Protein AF-A0A9P5TUV0-F1 (afdb_monomer)

Foldseek 3Di:
DDDDDDDPPPPPPPPVPPPPPPPPPDPVVVVVVVVVVVVVVVVVVVVVVVVVVVVVVVVVVVVVVVVPPDDDDDDDDDDDDDPDPQPADDADPVLVVLCVVQVHEPACSFGPDPDYVPDPPDHHDRPVPDDHQDPQADRVRHGNDDDDDDDDDDDDDDDDDDDDDDDDDFPDDDDDDDDDPDVDVDDPDPARADEVVVCVVVVFDKDFDPDWDWDFDDDPPNPDTDIDIFTIWTWDKDADPVNPDIHPIDIHTYDNPDDPPCVVPDPDPPDPPDDDD

Solvent-accessible surface area (backbone atoms only — not comparable to full-atom values): 18781 Å² total; per-residue (Å²): 132,90,82,84,88,84,81,80,75,75,76,75,77,72,72,80,65,81,69,71,79,67,79,63,90,43,71,69,61,46,55,52,50,51,52,56,51,51,54,48,51,53,50,52,51,49,51,53,52,51,52,51,53,50,52,53,54,49,53,52,57,53,50,62,67,64,68,74,80,78,86,83,85,83,80,91,69,97,67,80,86,77,85,77,78,79,65,65,66,78,80,52,72,68,45,53,52,48,29,66,73,44,50,24,18,88,55,51,73,41,38,68,39,101,47,55,74,84,49,89,84,67,63,68,63,56,45,88,76,63,71,86,77,59,98,57,41,44,68,85,69,45,73,57,76,86,72,90,73,85,88,80,89,80,83,88,82,86,81,88,78,87,89,78,92,77,85,78,86,74,83,76,75,87,80,92,76,94,74,88,85,68,88,63,99,78,67,93,71,73,78,39,68,36,47,56,64,62,38,61,74,67,68,54,70,78,40,76,48,97,64,70,45,80,44,77,46,80,54,99,71,88,78,57,80,46,78,41,78,34,50,38,30,34,78,43,65,57,63,46,95,83,63,84,45,68,51,76,77,43,70,29,36,44,32,87,81,55,80,65,80,60,73,81,70,61,75,70,82,74,73,78,77,82,83,84,127

Sequence (277 aa):
MLHSITSLRLVSQKTFAPSAFKRNTDLKDWVLAVKNVDEKLRDDHKQSHDIYLEEAAWNNKHAALASNSCNANITSKAAAAPVGVKNYHHLLDEECALLKKYNGCFKCYYYNQDHGAKDNICDFPDGHTYKMITAQQDAAGNPQGTRAVAAITTATEEADVTDDEGNFAAAVMQSAALGDGSFSESDGAHMVLIHPEVIKELCLECFALKKPKEVSVTINNGKTKKNMLLTHYVKLSVTSLDNAWMSKTVYAIIAPRLLSGYNLLHPQPVSPPPLTK

Radius of gyration: 29.95 Å; Cα contacts (8 Å, |Δi|>4): 190; chains: 1; bounding box: 67×56×101 Å

Organism: Gymnopilus junonius (NCBI:txid109634)

Nearest PDB structures (foldseek):
  8v3t-assembly1_a  TM=4.108E-01  e=1.573E+00  Clostridioides difficile

pLDDT: mean 71.09, std 21.59, range [27.0, 97.5]

Mean predicted aligned error: 20.84 Å

Secondary structure (DSSP, 8-state):
------------------------SSHHHHHHHHHHHHHHHHHHHHHHHHHHHHHHHHHHHHHHHHGGG--S----------S----PPPPPHHHHHHHHHTT--TTT--SS-S--TT-TT-PPPPTTT-----TTB-TTS-B-----------PPPP----------------------S---S-S----EEE-HHHHHHTTPPEEEEEEEEEEEEE-TTSS-EEEEEEEEEEEE--B-TTSS-BPPPEEEEE-TTS--GGGGTS----PPPP---

Structure (mmCIF, N/CA/C/O backbone):
data_AF-A0A9P5TUV0-F1
#
_entry.id   AF-A0A9P5TUV0-F1
#
loop_
_atom_site.group_PDB
_atom_site.id
_atom_site.type_symbol
_atom_site.label_atom_id
_atom_site.label_alt_id
_atom_site.label_comp_id
_atom_site.label_asym_id
_atom_site.label_entity_id
_atom_site.label_seq_id
_atom_site.pdbx_PDB_ins_code
_atom_site.Cartn_x
_atom_site.Cartn_y
_atom_site.Cartn_z
_atom_site.occupancy
_atom_site.B_iso_or_equiv
_atom_site.auth_seq_id
_atom_site.auth_comp_id
_atom_site.auth_asym_id
_atom_site.auth_atom_id
_atom_site.pdbx_PDB_model_num
ATOM 1 N N . MET A 1 1 ? -30.181 24.677 -32.089 1.00 39.22 1 MET A N 1
ATOM 2 C CA . MET A 1 1 ? -30.509 23.420 -32.789 1.00 39.22 1 MET A CA 1
ATOM 3 C C . MET A 1 1 ? -29.634 22.327 -32.198 1.00 39.22 1 MET A C 1
ATOM 5 O O . MET A 1 1 ? -28.431 22.519 -32.229 1.00 39.22 1 MET A O 1
ATOM 9 N N . LEU A 1 2 ? -30.279 21.300 -31.616 1.00 34.72 2 LEU A N 1
ATOM 10 C CA . LEU A 1 2 ? -29.902 19.869 -31.528 1.00 34.72 2 LEU A CA 1
ATOM 11 C C . LEU A 1 2 ? -28.446 19.493 -31.170 1.00 34.72 2 LEU A C 1
ATOM 13 O O . LEU A 1 2 ? -27.536 19.939 -31.843 1.00 34.72 2 LEU A O 1
ATOM 17 N N . HIS A 1 3 ? -28.099 18.539 -30.302 1.00 38.50 3 HIS A N 1
ATOM 18 C CA . HIS A 1 3 ? -28.646 17.768 -29.166 1.00 38.50 3 HIS A CA 1
ATOM 19 C C . HIS A 1 3 ? -27.540 16.712 -28.848 1.00 38.50 3 HIS A C 1
ATOM 21 O O . HIS A 1 3 ? -26.728 16.418 -29.721 1.00 38.50 3 HIS A O 1
ATOM 27 N N . SER A 1 4 ? -27.608 16.053 -27.678 1.00 30.38 4 SER A N 1
ATOM 28 C CA . SER A 1 4 ? -27.001 14.731 -27.358 1.00 30.38 4 SER A CA 1
ATOM 29 C C . SER A 1 4 ? -25.586 14.732 -26.736 1.00 30.38 4 SER A C 1
ATOM 31 O O . SER A 1 4 ? -24.602 14.983 -27.415 1.00 30.38 4 SER A O 1
ATOM 33 N N . ILE A 1 5 ? -25.436 14.655 -25.403 1.00 39.94 5 ILE A N 1
ATOM 34 C CA . ILE A 1 5 ? -25.479 13.475 -24.497 1.00 39.94 5 ILE A CA 1
ATOM 35 C C . ILE A 1 5 ? -24.289 12.519 -24.697 1.00 39.94 5 ILE A C 1
ATOM 37 O O . ILE A 1 5 ? -24.323 11.678 -25.589 1.00 39.94 5 ILE A O 1
ATOM 41 N N . THR A 1 6 ? -23.356 12.526 -23.736 1.00 32.31 6 THR A N 1
ATOM 42 C CA . THR A 1 6 ? -22.718 11.287 -23.266 1.00 32.31 6 THR A CA 1
ATOM 43 C C . THR A 1 6 ? -22.891 11.209 -21.756 1.00 32.31 6 THR A C 1
ATOM 45 O O . THR A 1 6 ? -22.314 11.964 -20.978 1.00 32.31 6 THR A O 1
ATOM 48 N N . SER A 1 7 ? -23.806 10.329 -21.373 1.00 29.30 7 SER A N 1
ATOM 49 C CA . SER A 1 7 ? -24.199 10.010 -20.013 1.00 29.30 7 SER A CA 1
ATOM 50 C C . SER A 1 7 ? -23.051 9.281 -19.309 1.00 29.30 7 SER A C 1
ATOM 52 O O . SER A 1 7 ? -22.774 8.122 -19.608 1.00 29.30 7 SER A O 1
ATOM 54 N N . LEU A 1 8 ? -22.383 9.947 -18.366 1.00 27.00 8 LEU A N 1
ATOM 55 C CA . LEU A 1 8 ? -21.566 9.270 -17.362 1.00 27.00 8 LEU A CA 1
ATOM 56 C C . LEU A 1 8 ? -22.525 8.550 -16.410 1.00 27.00 8 LEU A C 1
ATOM 58 O O . LEU A 1 8 ? -23.093 9.149 -15.495 1.00 27.00 8 LEU A O 1
ATOM 62 N N . ARG A 1 9 ? -22.740 7.253 -16.649 1.00 27.52 9 ARG A N 1
ATOM 63 C CA . ARG A 1 9 ? -23.313 6.368 -15.636 1.00 27.52 9 ARG A CA 1
ATOM 64 C C . ARG A 1 9 ? -22.322 6.315 -14.479 1.00 27.52 9 ARG A C 1
ATOM 66 O O . ARG A 1 9 ? -21.334 5.590 -14.544 1.00 27.52 9 ARG A O 1
ATOM 73 N N . LEU A 1 10 ? -22.615 7.048 -13.405 1.00 27.36 10 LEU A N 1
ATOM 74 C CA . LEU A 1 10 ? -22.178 6.633 -12.079 1.00 27.36 10 LEU A CA 1
ATOM 75 C C . LEU A 1 10 ? -22.693 5.204 -11.894 1.00 27.36 10 LEU A C 1
ATOM 77 O O . LEU A 1 10 ? -23.893 4.984 -11.708 1.00 27.36 10 LEU A O 1
ATOM 81 N N . VAL A 1 11 ? -21.793 4.228 -11.984 1.00 29.55 11 VAL A N 1
ATOM 82 C CA . VAL A 1 11 ? -22.049 2.904 -11.433 1.00 29.55 11 VAL A CA 1
ATOM 83 C C . VAL A 1 11 ? -22.244 3.148 -9.947 1.00 29.55 11 VAL A C 1
ATOM 85 O O . VAL A 1 11 ? -21.306 3.475 -9.224 1.00 29.55 11 VAL A O 1
ATOM 88 N N . SER A 1 12 ? -23.508 3.106 -9.531 1.00 29.14 12 SER A N 1
ATOM 89 C CA . SER A 1 12 ? -23.910 3.115 -8.137 1.00 29.14 12 SER A CA 1
ATOM 90 C C . SER A 1 12 ? -23.111 2.014 -7.455 1.00 29.14 12 SER A C 1
ATOM 92 O O . SER A 1 12 ? -23.395 0.828 -7.634 1.00 29.14 12 SER A O 1
ATOM 94 N N . GLN A 1 13 ? -22.066 2.406 -6.725 1.00 34.25 13 GLN A N 1
ATOM 95 C CA . GLN A 1 13 ? -21.449 1.534 -5.749 1.00 34.25 13 GLN A CA 1
ATOM 96 C C . GLN A 1 13 ? -22.551 1.266 -4.743 1.00 34.25 13 GLN A C 1
ATOM 98 O O . GLN A 1 13 ? -22.877 2.102 -3.898 1.00 34.25 13 GLN A O 1
ATOM 103 N N . LYS A 1 14 ? -23.204 0.123 -4.937 1.00 36.09 14 LYS A N 1
ATOM 104 C CA . LYS A 1 14 ? -24.129 -0.461 -3.993 1.00 36.09 14 LYS A CA 1
ATOM 105 C C . LYS A 1 14 ? -23.291 -0.645 -2.744 1.00 36.09 14 LYS A C 1
ATOM 107 O O . LYS A 1 14 ? -22.506 -1.585 -2.656 1.00 36.09 14 LYS A O 1
ATOM 112 N N . THR A 1 15 ? -23.385 0.331 -1.846 1.00 35.03 15 THR A N 1
ATOM 113 C CA . THR A 1 15 ? -22.877 0.219 -0.494 1.00 35.03 15 THR A CA 1
ATOM 114 C C . THR A 1 15 ? -23.353 -1.139 -0.030 1.00 35.03 15 THR A C 1
ATOM 116 O O . THR A 1 15 ? -24.556 -1.425 -0.030 1.00 35.03 15 THR A O 1
ATOM 119 N N . PHE A 1 16 ? -22.401 -2.028 0.238 1.00 40.12 16 PHE A N 1
ATOM 120 C CA . PHE A 1 16 ? -22.689 -3.280 0.901 1.00 40.12 16 PHE A CA 1
ATOM 121 C C . PHE A 1 16 ? -23.073 -2.861 2.317 1.00 40.12 16 PHE A C 1
ATOM 123 O O . PHE A 1 16 ? -22.266 -2.853 3.241 1.00 40.12 16 PHE A O 1
ATOM 130 N N . ALA A 1 17 ? -24.309 -2.373 2.465 1.00 35.00 17 ALA A N 1
ATOM 131 C CA . ALA A 1 17 ? -24.973 -2.374 3.739 1.00 35.00 17 ALA A CA 1
ATOM 132 C C . ALA A 1 17 ? -24.766 -3.801 4.243 1.00 35.00 17 ALA A C 1
ATOM 134 O O . ALA A 1 17 ? -25.044 -4.733 3.478 1.00 35.00 17 ALA A O 1
ATOM 135 N N . PRO A 1 18 ? -24.240 -4.006 5.457 1.00 46.09 18 PRO A N 1
ATOM 136 C CA . PRO A 1 18 ? -24.262 -5.315 6.072 1.00 46.09 18 PRO A CA 1
ATOM 137 C C . PRO A 1 18 ? -25.736 -5.615 6.353 1.00 46.09 18 PRO A C 1
ATOM 139 O O . PRO A 1 18 ? -26.229 -5.474 7.469 1.00 46.09 18 PRO A O 1
ATOM 142 N N . SER A 1 19 ? -26.488 -5.941 5.301 1.00 44.72 19 SER A N 1
ATOM 143 C CA . SER A 1 19 ? -27.796 -6.543 5.384 1.00 44.72 19 SER A CA 1
ATOM 144 C C . SER A 1 19 ? -27.526 -7.843 6.094 1.00 44.72 19 SER A C 1
ATOM 146 O O . SER A 1 19 ? -26.931 -8.734 5.492 1.00 44.72 19 SER A O 1
ATOM 148 N N . ALA A 1 20 ? -27.839 -7.833 7.392 1.00 49.75 20 ALA A N 1
ATOM 149 C CA . ALA A 1 20 ? -27.804 -8.937 8.328 1.00 49.75 20 ALA A CA 1
ATOM 150 C C . ALA A 1 20 ? -27.101 -10.149 7.726 1.00 49.75 20 ALA A C 1
ATOM 152 O O . ALA A 1 20 ? -27.750 -10.951 7.052 1.00 49.75 20 ALA A O 1
ATOM 153 N N . PHE A 1 21 ? -25.782 -10.246 7.928 1.00 52.34 21 PHE A N 1
ATOM 154 C CA . PHE A 1 21 ? -25.083 -11.510 7.752 1.00 52.34 21 PHE A CA 1
ATOM 155 C C . PHE A 1 21 ? -25.797 -12.463 8.711 1.00 52.34 21 PHE A C 1
ATOM 157 O O . PHE A 1 21 ? -25.547 -12.464 9.919 1.00 52.34 21 PHE A O 1
ATOM 164 N N . LYS A 1 22 ? -26.843 -13.139 8.213 1.00 61.69 22 LYS A N 1
ATOM 165 C CA . LYS A 1 22 ? -27.556 -14.162 8.958 1.00 61.69 22 LYS A CA 1
ATOM 166 C C . LYS A 1 22 ? -26.442 -15.104 9.345 1.00 61.69 22 LYS A C 1
ATOM 168 O O . LYS A 1 22 ? -25.710 -15.552 8.469 1.00 61.69 22 LYS A O 1
ATOM 173 N N . ARG A 1 23 ? -26.254 -15.303 10.650 1.00 59.94 23 ARG A N 1
ATOM 174 C CA . ARG A 1 23 ? -25.345 -16.325 11.157 1.00 59.94 23 ARG A CA 1
ATOM 175 C C . ARG A 1 23 ? -25.754 -17.603 10.436 1.00 59.94 23 ARG A C 1
ATOM 177 O O . ARG A 1 23 ? -26.821 -18.129 10.740 1.00 59.94 23 ARG A O 1
ATOM 184 N N . ASN A 1 24 ? -24.999 -17.988 9.406 1.00 54.69 24 ASN A N 1
ATOM 185 C CA . ASN A 1 24 ? -25.241 -19.218 8.678 1.00 54.69 24 ASN A CA 1
ATOM 186 C C . ASN A 1 24 ? -25.056 -20.294 9.732 1.00 54.69 24 ASN A C 1
ATOM 188 O O . ASN A 1 24 ? -23.970 -20.464 10.279 1.00 54.69 24 ASN A O 1
ATOM 192 N N . THR A 1 25 ? -26.165 -20.905 10.129 1.00 64.62 25 THR A N 1
ATOM 193 C CA . THR A 1 25 ? -26.174 -21.903 11.195 1.00 64.62 25 THR A CA 1
ATOM 194 C C . THR A 1 25 ? -25.536 -23.209 10.735 1.00 64.62 25 THR A C 1
ATOM 196 O O . THR A 1 25 ? -25.287 -24.072 11.567 1.00 64.62 25 THR A O 1
ATOM 199 N N . ASP A 1 26 ? -25.258 -23.339 9.434 1.00 83.75 26 ASP A N 1
ATOM 200 C CA . ASP A 1 26 ? -24.593 -24.482 8.829 1.00 83.75 26 ASP A CA 1
ATOM 201 C C . ASP A 1 26 ? -23.295 -24.051 8.122 1.00 83.75 26 ASP A C 1
ATOM 203 O O . ASP A 1 26 ? -23.265 -23.101 7.331 1.00 83.75 26 ASP A O 1
ATOM 207 N N . LEU A 1 27 ? -22.215 -24.781 8.403 1.00 81.88 27 LEU A N 1
ATOM 208 C CA . LEU A 1 27 ? -20.897 -24.617 7.788 1.00 81.88 27 LEU A CA 1
ATOM 209 C C . LEU A 1 27 ? -20.982 -24.739 6.260 1.00 81.88 27 LEU A C 1
ATOM 211 O O . LEU A 1 27 ? -20.280 -24.029 5.542 1.00 81.88 27 LEU A O 1
ATOM 215 N N . LYS A 1 28 ? -21.872 -25.601 5.751 1.00 88.19 28 LYS A N 1
ATOM 216 C CA . LYS A 1 28 ? -22.054 -25.812 4.306 1.00 88.19 28 LYS A CA 1
ATOM 217 C C . LYS A 1 28 ? -22.527 -24.553 3.584 1.00 88.19 28 LYS A C 1
ATOM 219 O O . LYS A 1 28 ? -21.999 -24.234 2.519 1.00 88.19 28 LYS A O 1
ATOM 224 N N . ASP A 1 29 ? -23.461 -23.820 4.183 1.00 84.56 29 ASP A N 1
ATOM 225 C CA . ASP A 1 29 ? -23.986 -22.576 3.616 1.00 84.56 29 ASP A CA 1
ATOM 226 C C . ASP A 1 29 ? -22.924 -21.475 3.611 1.00 84.56 29 ASP A C 1
ATOM 228 O O . ASP A 1 29 ? -22.843 -20.681 2.671 1.00 84.56 29 ASP A O 1
ATOM 232 N N . TRP A 1 30 ? -22.066 -21.440 4.635 1.00 87.06 30 TRP A N 1
ATOM 233 C CA . TRP A 1 30 ? -20.936 -20.516 4.672 1.00 87.06 30 TRP A CA 1
ATOM 234 C C . TRP A 1 30 ? -19.888 -20.843 3.603 1.00 87.06 30 TRP A C 1
ATOM 236 O O . TRP A 1 30 ? -19.514 -19.952 2.845 1.00 87.06 30 TRP A O 1
ATOM 246 N N . VAL A 1 31 ? -19.480 -22.109 3.464 1.00 88.06 31 VAL A N 1
ATOM 247 C CA . VAL A 1 31 ? -18.518 -22.526 2.426 1.00 88.06 31 VAL A CA 1
ATOM 248 C C . VAL A 1 31 ? -19.048 -22.209 1.026 1.00 88.06 31 VAL A C 1
ATOM 250 O O . VAL A 1 31 ? -18.298 -21.733 0.174 1.00 88.06 31 VAL A O 1
ATOM 253 N N . LEU A 1 32 ? -20.342 -22.429 0.774 1.00 89.25 32 LEU A N 1
ATOM 254 C CA . LEU A 1 32 ? -20.962 -22.078 -0.504 1.00 89.25 32 LEU A CA 1
ATOM 255 C C . LEU A 1 32 ? -20.975 -20.559 -0.737 1.00 89.25 32 LEU A C 1
ATOM 257 O O . LEU A 1 32 ? -20.680 -20.104 -1.841 1.00 89.25 32 LEU A O 1
ATOM 261 N N . ALA A 1 33 ? -21.265 -19.767 0.299 1.00 81.75 33 ALA A N 1
ATOM 262 C CA . ALA A 1 33 ? -21.223 -18.310 0.212 1.00 81.75 33 ALA A CA 1
ATOM 263 C C . ALA A 1 33 ? -19.807 -17.788 -0.081 1.00 81.75 33 ALA A C 1
ATOM 265 O O . ALA A 1 33 ? -19.654 -16.922 -0.940 1.00 81.75 33 ALA A O 1
ATOM 266 N N . VAL A 1 34 ? -18.779 -18.336 0.575 1.00 84.06 34 VAL A N 1
ATOM 267 C CA . VAL A 1 34 ? -17.372 -17.980 0.325 1.00 84.06 34 VAL A CA 1
ATOM 268 C C . VAL A 1 34 ? -16.969 -18.334 -1.103 1.00 84.06 34 VAL A C 1
ATOM 270 O O . VAL A 1 34 ? -16.416 -17.484 -1.796 1.00 84.06 34 VAL A O 1
ATOM 273 N N . LYS A 1 35 ? -17.319 -19.533 -1.588 1.00 91.31 35 LYS A N 1
ATOM 274 C CA . LYS A 1 35 ? -17.059 -19.932 -2.982 1.00 91.31 35 LYS A CA 1
ATOM 275 C C . LYS A 1 35 ? -17.677 -18.966 -3.991 1.00 91.31 35 LYS A C 1
ATOM 277 O O . LYS A 1 35 ? -17.002 -18.581 -4.937 1.00 91.31 35 LYS A O 1
ATOM 282 N N . ASN A 1 36 ? -18.917 -18.535 -3.764 1.00 92.44 36 ASN A N 1
ATOM 283 C CA . ASN A 1 36 ? -19.580 -17.571 -4.646 1.00 92.44 36 ASN A CA 1
ATOM 284 C C . ASN A 1 36 ? -18.906 -16.190 -4.626 1.00 92.44 36 ASN A C 1
ATOM 286 O O . ASN A 1 36 ? -18.863 -15.515 -5.653 1.00 92.44 36 ASN A O 1
ATOM 290 N N . VAL A 1 37 ? -18.405 -15.742 -3.469 1.00 85.50 37 VAL A N 1
ATOM 291 C CA . VAL A 1 37 ? -17.663 -14.473 -3.367 1.00 85.50 37 VAL A CA 1
ATOM 292 C C . VAL A 1 37 ? -16.325 -14.571 -4.095 1.00 85.50 37 VAL A C 1
ATOM 294 O O . VAL A 1 37 ? -15.980 -13.654 -4.836 1.00 85.50 37 VAL A O 1
ATOM 297 N N . ASP A 1 38 ? -15.604 -15.677 -3.923 1.00 90.38 38 ASP A N 1
ATOM 298 C CA . ASP A 1 38 ? -14.321 -15.913 -4.588 1.00 90.38 38 ASP A CA 1
ATOM 299 C C . ASP A 1 38 ? -14.474 -16.001 -6.112 1.00 90.38 38 ASP A C 1
ATOM 301 O O . ASP A 1 38 ? -13.770 -15.321 -6.854 1.00 90.38 38 ASP A O 1
ATOM 305 N N . GLU A 1 39 ? -15.458 -16.764 -6.593 1.00 92.62 39 GLU A N 1
ATOM 306 C CA . GLU A 1 39 ? -15.752 -16.870 -8.023 1.00 92.62 39 GLU A CA 1
ATOM 307 C C . GLU A 1 39 ? -16.089 -15.508 -8.630 1.00 92.62 39 GLU A C 1
ATOM 309 O O . GLU A 1 39 ? -15.523 -15.133 -9.656 1.00 92.62 39 GLU A O 1
ATOM 314 N N . LYS A 1 40 ? -16.898 -14.710 -7.928 1.00 92.00 40 LYS A N 1
ATOM 315 C CA . LYS A 1 40 ? -17.200 -13.344 -8.346 1.00 92.00 40 LYS A CA 1
ATOM 316 C C . LYS A 1 40 ? -15.960 -12.446 -8.380 1.00 92.00 40 LYS A C 1
ATOM 318 O O . LYS A 1 40 ? -15.817 -11.664 -9.312 1.00 92.00 40 LYS A O 1
ATOM 323 N N . LEU A 1 41 ? -15.064 -12.538 -7.396 1.00 85.25 41 LEU A N 1
ATOM 324 C CA . LEU A 1 41 ? -13.823 -11.755 -7.388 1.00 85.25 41 LEU A CA 1
ATOM 325 C C . LEU A 1 41 ? -12.907 -12.129 -8.558 1.00 85.25 41 LEU A C 1
ATOM 327 O O . LEU A 1 41 ? -12.300 -11.244 -9.163 1.00 85.25 41 LEU A O 1
ATOM 331 N N . ARG A 1 42 ? -12.830 -13.417 -8.910 1.00 91.06 42 ARG A N 1
ATOM 332 C CA . ARG A 1 42 ? -12.086 -13.871 -10.094 1.00 91.06 42 ARG A CA 1
ATOM 333 C C . ARG A 1 42 ? -12.699 -13.338 -11.385 1.00 91.06 42 ARG A C 1
ATOM 335 O O . ARG A 1 42 ? -11.954 -12.879 -12.250 1.00 91.06 42 ARG A O 1
ATOM 342 N N . ASP A 1 43 ? -14.025 -13.361 -11.499 1.00 92.81 43 ASP A N 1
ATOM 343 C CA . ASP A 1 43 ? -14.739 -12.819 -12.658 1.00 92.81 43 ASP A CA 1
ATOM 344 C C . ASP A 1 43 ? -14.549 -11.302 -12.782 1.00 92.81 43 ASP A C 1
ATOM 346 O O . ASP A 1 43 ? -14.221 -10.818 -13.865 1.00 92.81 43 ASP A O 1
ATOM 350 N N . ASP A 1 44 ? -14.660 -10.559 -11.678 1.00 81.25 44 ASP A N 1
ATOM 351 C CA . ASP A 1 44 ? -14.431 -9.110 -11.640 1.00 81.25 44 ASP A CA 1
ATOM 352 C C . ASP A 1 44 ? -12.973 -8.772 -12.023 1.00 81.25 44 ASP A C 1
ATOM 354 O O . ASP A 1 44 ? -12.720 -7.844 -12.798 1.00 81.25 44 ASP A O 1
ATOM 358 N N . HIS A 1 45 ? -11.996 -9.548 -11.537 1.00 89.31 45 HIS A N 1
ATOM 359 C CA . HIS A 1 45 ? -10.585 -9.382 -11.902 1.00 89.31 45 HIS A CA 1
ATOM 360 C C . HIS A 1 45 ? -10.344 -9.653 -13.392 1.00 89.31 45 HIS A C 1
ATOM 362 O O . HIS A 1 45 ? -9.674 -8.868 -14.067 1.00 89.31 45 HIS A O 1
ATOM 368 N N . LYS A 1 46 ? -10.924 -10.734 -13.925 1.00 94.25 46 LYS A N 1
ATOM 369 C CA . LYS A 1 46 ? -10.854 -11.064 -15.352 1.00 94.25 46 LYS A CA 1
ATOM 370 C C . LYS A 1 46 ? -11.489 -9.967 -16.206 1.00 94.25 46 LYS A C 1
ATOM 372 O O . LYS A 1 46 ? -10.871 -9.518 -17.163 1.00 94.25 46 LYS A O 1
ATOM 377 N N . GLN A 1 47 ? -12.673 -9.487 -15.830 1.00 95.06 47 GLN A N 1
ATOM 378 C CA . GLN A 1 47 ? -13.357 -8.409 -16.540 1.00 95.06 47 GLN A CA 1
ATOM 379 C C . GLN A 1 47 ? -12.523 -7.123 -16.553 1.00 95.06 47 GLN A C 1
ATOM 381 O O . GLN A 1 47 ? -12.407 -6.479 -17.591 1.00 95.06 47 GLN A O 1
ATOM 386 N N . SER A 1 48 ? -11.922 -6.757 -15.419 1.00 86.75 48 SER A N 1
ATOM 387 C CA . SER A 1 48 ? -11.031 -5.595 -15.327 1.00 86.75 48 SER A CA 1
ATOM 388 C C . SER A 1 48 ? -9.831 -5.722 -16.273 1.00 86.75 48 SER A C 1
ATOM 390 O O . SER A 1 48 ? -9.498 -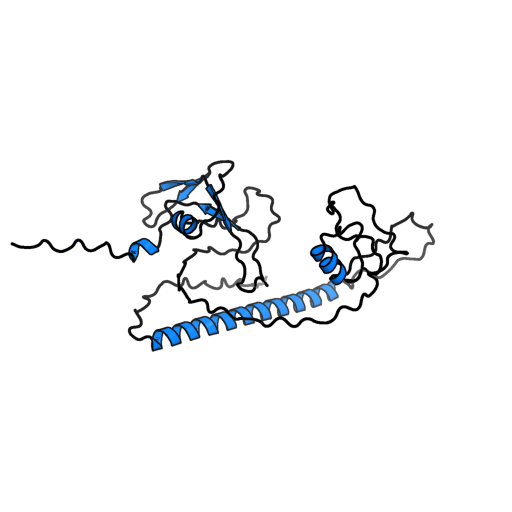4.784 -16.998 1.00 86.75 48 SER A O 1
ATOM 392 N N . HIS A 1 49 ? -9.215 -6.905 -16.317 1.00 90.94 49 HIS A N 1
ATOM 393 C CA . HIS A 1 49 ? -8.109 -7.194 -17.224 1.00 90.94 49 HIS A CA 1
ATOM 394 C C . HIS A 1 49 ? -8.528 -7.118 -18.703 1.00 90.94 49 HIS A C 1
ATOM 396 O O . HIS A 1 49 ? -7.818 -6.519 -19.510 1.00 90.94 49 HIS A O 1
ATOM 402 N N . ASP A 1 50 ? -9.696 -7.659 -19.055 1.00 90.94 50 ASP A N 1
ATOM 403 C CA . ASP A 1 50 ? -10.225 -7.608 -20.422 1.00 90.94 50 ASP A CA 1
ATOM 404 C C . ASP A 1 50 ? -10.518 -6.161 -20.862 1.00 90.94 50 ASP A C 1
ATOM 406 O O . ASP A 1 50 ? -10.136 -5.773 -21.967 1.00 90.94 50 ASP A O 1
ATOM 410 N N . ILE A 1 51 ? -11.098 -5.332 -19.981 1.00 90.81 51 ILE A N 1
ATOM 411 C CA . ILE A 1 51 ? -11.312 -3.892 -20.227 1.00 90.81 51 ILE A CA 1
ATOM 412 C C . ILE A 1 51 ? -9.978 -3.183 -20.482 1.00 90.81 51 ILE A C 1
ATOM 414 O O . ILE A 1 51 ? -9.863 -2.405 -21.428 1.00 90.81 51 ILE A O 1
ATOM 418 N N . TYR A 1 52 ? -8.959 -3.464 -19.668 1.00 89.31 52 TYR A N 1
ATOM 419 C CA . TYR A 1 52 ? -7.636 -2.862 -19.831 1.00 89.31 52 TYR A CA 1
ATOM 420 C C . TYR A 1 52 ? -7.000 -3.221 -21.181 1.00 89.31 52 TYR A C 1
ATOM 422 O O . TYR A 1 52 ? -6.464 -2.351 -21.872 1.00 89.31 52 TYR A O 1
ATOM 430 N N . LEU A 1 53 ? -7.076 -4.491 -21.587 1.00 88.44 53 LEU A N 1
ATOM 431 C CA . LEU A 1 53 ? -6.569 -4.929 -22.888 1.00 88.44 53 LEU A CA 1
ATOM 432 C C . LEU A 1 53 ? -7.335 -4.287 -24.051 1.00 88.44 53 LEU A C 1
ATOM 434 O O . LEU A 1 53 ? -6.720 -3.888 -25.044 1.00 88.44 53 LEU A O 1
ATOM 438 N N . GLU A 1 54 ? -8.656 -4.159 -23.934 1.00 90.25 54 GLU A N 1
ATOM 439 C CA . GLU A 1 54 ? -9.487 -3.489 -24.935 1.00 90.25 54 GLU A CA 1
ATOM 440 C C . GLU A 1 54 ? -9.125 -2.000 -25.062 1.00 90.25 54 GLU A C 1
ATOM 442 O O . GLU A 1 54 ? -8.945 -1.501 -26.177 1.00 90.25 54 GLU A O 1
ATOM 447 N N . GLU A 1 55 ? -8.924 -1.304 -23.942 1.00 89.00 55 GLU A N 1
ATOM 448 C CA . GLU A 1 55 ? -8.519 0.105 -23.914 1.00 89.00 55 GLU A CA 1
ATOM 449 C C . GLU A 1 55 ? -7.114 0.310 -24.504 1.00 89.00 55 GLU A C 1
ATOM 451 O O . GLU A 1 55 ? -6.894 1.230 -25.297 1.00 89.00 55 GLU A O 1
ATOM 456 N N . ALA A 1 56 ? -6.169 -0.588 -24.212 1.00 85.19 56 ALA A N 1
ATOM 457 C CA . ALA A 1 56 ? -4.838 -0.572 -24.819 1.00 85.19 56 ALA A CA 1
ATOM 458 C C . ALA A 1 56 ? -4.897 -0.786 -26.344 1.00 85.19 56 ALA A C 1
ATOM 460 O O . ALA A 1 56 ? -4.217 -0.092 -27.108 1.00 85.19 56 ALA A O 1
ATOM 461 N N . ALA A 1 57 ? -5.742 -1.710 -26.810 1.00 89.44 57 ALA A N 1
ATOM 462 C CA . ALA A 1 57 ? -5.952 -1.947 -28.236 1.00 89.44 57 ALA A CA 1
ATOM 463 C C . ALA A 1 57 ? -6.618 -0.747 -28.928 1.00 89.44 57 ALA A C 1
ATOM 465 O O . ALA A 1 57 ? -6.262 -0.410 -30.061 1.00 89.44 57 ALA A O 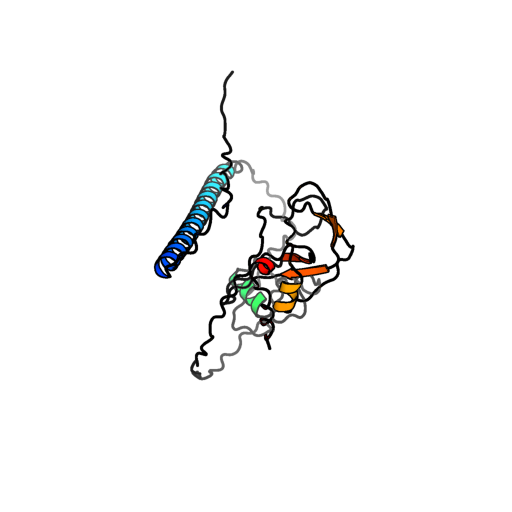1
ATOM 466 N N . TRP A 1 58 ? -7.561 -0.083 -28.258 1.00 78.50 58 TRP A N 1
ATOM 467 C CA . TRP A 1 58 ? -8.206 1.130 -28.756 1.00 78.50 58 TRP A CA 1
ATOM 468 C C . TRP A 1 58 ? -7.216 2.295 -28.865 1.00 78.50 58 TRP A C 1
ATOM 470 O O . TRP A 1 58 ? -7.098 2.910 -29.927 1.00 78.50 58 TRP A O 1
ATOM 480 N N . ASN A 1 59 ? -6.426 2.544 -27.819 1.00 74.94 59 ASN A N 1
ATOM 481 C CA 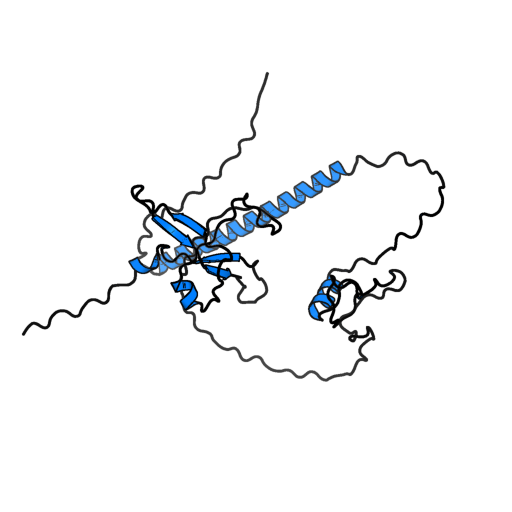. ASN A 1 59 ? -5.425 3.611 -27.809 1.00 74.94 59 ASN A CA 1
ATOM 482 C C . ASN A 1 59 ? -4.360 3.422 -28.900 1.00 74.94 59 ASN A C 1
ATOM 484 O O . ASN A 1 59 ? -4.012 4.384 -29.586 1.00 74.94 59 ASN A O 1
ATOM 488 N N . ASN A 1 60 ? -3.913 2.188 -29.152 1.00 73.75 60 ASN A N 1
ATOM 489 C CA . ASN A 1 60 ? -2.977 1.898 -30.244 1.00 73.75 60 ASN A CA 1
ATOM 490 C C . ASN A 1 60 ? -3.578 2.143 -31.640 1.00 73.75 60 ASN A C 1
ATOM 492 O O . ASN A 1 60 ? -2.895 2.663 -32.524 1.00 73.75 60 ASN A O 1
ATOM 496 N N . LYS A 1 61 ? -4.866 1.833 -31.850 1.00 74.19 61 LYS A N 1
ATOM 497 C CA . LYS A 1 61 ? -5.560 2.133 -33.118 1.00 74.19 61 LYS A CA 1
ATOM 498 C C . LYS A 1 61 ? -5.687 3.637 -33.357 1.00 74.19 61 LYS A C 1
ATOM 500 O O . LYS A 1 61 ? -5.532 4.091 -34.489 1.00 74.19 61 LYS A O 1
ATOM 505 N N . HIS A 1 62 ? -5.926 4.416 -32.305 1.00 63.09 62 HIS A N 1
ATOM 506 C CA . HIS A 1 62 ? -6.014 5.872 -32.407 1.00 63.09 62 HIS A CA 1
ATOM 507 C C . HIS A 1 62 ? -4.648 6.553 -32.561 1.00 63.09 62 HIS A C 1
ATOM 509 O O . HIS A 1 62 ? -4.547 7.529 -33.306 1.00 63.09 62 HIS A O 1
ATOM 515 N N . ALA A 1 63 ? -3.586 6.012 -31.959 1.00 59.78 63 ALA A N 1
ATOM 516 C CA . ALA A 1 63 ? -2.217 6.478 -32.188 1.00 59.78 63 ALA A CA 1
ATOM 517 C C . ALA A 1 63 ? -1.786 6.296 -33.656 1.00 59.78 63 ALA A C 1
ATOM 519 O O . ALA A 1 63 ? -1.229 7.215 -34.255 1.00 59.78 63 ALA A O 1
ATOM 520 N N . ALA A 1 64 ? -2.137 5.165 -34.280 1.00 59.00 64 ALA A N 1
ATOM 521 C CA . ALA A 1 64 ? -1.846 4.908 -35.694 1.00 59.00 64 ALA A CA 1
ATOM 522 C C . ALA A 1 64 ? -2.542 5.894 -36.656 1.00 59.00 64 ALA A C 1
ATOM 524 O O . ALA A 1 64 ? -2.019 6.178 -37.732 1.00 59.00 64 ALA A O 1
ATOM 525 N N . LEU A 1 65 ? -3.692 6.461 -36.273 1.00 56.59 65 LEU A N 1
ATOM 526 C CA . LEU A 1 65 ? -4.390 7.480 -37.068 1.00 56.59 65 LEU A CA 1
ATOM 527 C C . LEU A 1 65 ? -3.826 8.895 -36.856 1.00 56.59 65 LEU A C 1
ATOM 529 O O . LEU A 1 65 ? -3.934 9.729 -37.753 1.00 56.59 65 LEU A O 1
ATOM 533 N N . ALA A 1 66 ? -3.188 9.163 -35.713 1.00 53.84 66 ALA A N 1
ATOM 534 C CA . ALA A 1 66 ? -2.512 10.432 -35.440 1.00 53.84 66 ALA A CA 1
ATOM 535 C C . ALA A 1 66 ? -1.126 10.533 -36.113 1.00 53.84 66 ALA A C 1
ATOM 537 O O . ALA A 1 66 ? -0.675 11.632 -36.436 1.00 53.84 66 ALA A O 1
ATOM 538 N N . SER A 1 67 ? -0.465 9.403 -36.390 1.00 52.31 67 SER A N 1
ATOM 539 C CA . SER A 1 67 ? 0.874 9.364 -37.006 1.00 52.31 67 SER A CA 1
ATOM 540 C C . SER A 1 67 ? 0.912 9.586 -38.525 1.00 52.31 67 SER A C 1
ATOM 542 O O . SER A 1 67 ? 1.998 9.669 -39.094 1.00 52.31 67 SER A O 1
ATOM 544 N N . ASN A 1 68 ? -0.230 9.760 -39.197 1.00 54.31 68 ASN A N 1
ATOM 545 C CA . ASN A 1 68 ? -0.268 9.963 -40.653 1.00 54.31 68 ASN A CA 1
ATOM 546 C C . ASN A 1 68 ? -0.142 11.438 -41.098 1.00 54.31 68 ASN A C 1
ATOM 548 O O . ASN A 1 68 ? -0.278 11.725 -42.285 1.00 54.31 68 ASN A O 1
ATOM 552 N N . SER A 1 69 ? 0.130 12.383 -40.188 1.00 51.53 69 SER A N 1
ATOM 553 C CA . SER A 1 69 ? 0.116 13.828 -40.494 1.00 51.53 69 SER A CA 1
ATOM 554 C C . SER A 1 69 ? 1.494 14.505 -40.621 1.00 51.53 69 SER A C 1
ATOM 556 O O . SER A 1 69 ? 1.558 15.733 -40.703 1.00 51.53 69 SER A O 1
ATOM 558 N N . CYS A 1 70 ? 2.608 13.775 -40.664 1.00 49.44 70 CYS A N 1
ATOM 559 C CA . CYS A 1 70 ? 3.927 14.408 -40.787 1.00 49.44 70 CYS A CA 1
ATOM 560 C C . CYS A 1 70 ? 4.912 13.603 -41.639 1.00 49.44 70 CYS A C 1
ATOM 562 O O . CYS A 1 70 ? 5.955 13.186 -41.161 1.00 49.44 70 CYS A O 1
ATOM 564 N N . ASN A 1 71 ? 4.613 13.418 -42.926 1.00 56.09 71 ASN A N 1
ATOM 565 C CA . ASN A 1 71 ? 5.659 13.112 -43.903 1.00 56.09 71 ASN A CA 1
ATOM 566 C C . ASN A 1 71 ? 5.299 13.665 -45.283 1.00 56.09 71 ASN A C 1
ATOM 568 O O . ASN A 1 71 ? 4.916 12.946 -46.199 1.00 56.09 71 ASN A O 1
ATOM 572 N N . ALA A 1 72 ? 5.449 14.976 -45.438 1.00 51.03 72 ALA A N 1
ATOM 573 C CA . ALA A 1 72 ? 5.735 15.552 -46.738 1.00 51.03 72 ALA A CA 1
ATOM 574 C C . ALA A 1 72 ? 6.560 16.824 -46.543 1.00 51.03 72 ALA A C 1
ATOM 576 O O . ALA A 1 72 ? 6.162 17.728 -45.814 1.00 51.03 72 ALA A O 1
ATOM 577 N N . ASN A 1 73 ? 7.674 16.879 -47.271 1.00 55.28 73 ASN A N 1
ATOM 578 C CA . ASN A 1 73 ? 8.537 18.034 -47.500 1.00 55.28 73 ASN A CA 1
ATOM 579 C C . ASN A 1 73 ? 9.704 18.260 -46.518 1.00 55.28 73 ASN A C 1
ATOM 581 O O . ASN A 1 73 ? 9.752 19.236 -45.776 1.00 55.28 73 ASN A O 1
ATOM 585 N N . ILE A 1 74 ? 10.735 17.417 -46.629 1.00 48.88 74 ILE A N 1
ATOM 586 C CA . ILE A 1 74 ? 12.115 17.885 -46.452 1.00 48.88 74 ILE A CA 1
ATOM 587 C C . ILE A 1 74 ? 12.815 17.739 -47.802 1.00 48.88 74 ILE A C 1
ATOM 589 O O . ILE A 1 74 ? 13.290 16.673 -48.184 1.00 48.88 74 ILE A O 1
ATOM 593 N N . THR A 1 75 ? 12.831 18.839 -48.550 1.00 50.84 75 THR A N 1
ATOM 594 C CA . THR A 1 75 ? 13.744 19.053 -49.670 1.00 50.84 75 THR A CA 1
ATOM 595 C C . THR A 1 75 ? 15.179 18.961 -49.170 1.00 50.84 75 THR A C 1
ATOM 597 O O . THR A 1 75 ? 15.588 19.702 -48.273 1.00 50.84 75 THR A O 1
ATOM 600 N N . SER A 1 76 ? 15.937 18.060 -49.779 1.00 56.03 76 SER A N 1
ATOM 601 C CA . SER A 1 76 ? 17.355 17.812 -49.560 1.00 56.03 76 SER A CA 1
ATOM 602 C C . SER A 1 76 ? 18.158 19.099 -49.756 1.00 56.03 76 SER A C 1
ATOM 604 O O . SER A 1 76 ? 18.414 19.528 -50.881 1.00 56.03 76 SER A O 1
ATOM 606 N N . LYS A 1 77 ? 18.591 19.711 -48.653 1.00 46.12 77 LYS A N 1
ATOM 607 C CA . LYS A 1 77 ? 19.683 20.681 -48.666 1.00 46.12 77 LYS A CA 1
ATOM 608 C C . LYS A 1 77 ? 20.811 20.086 -47.843 1.00 46.12 77 LYS A C 1
ATOM 610 O O . LYS A 1 77 ? 20.706 19.980 -46.626 1.00 46.12 77 LYS A O 1
ATOM 615 N N . ALA A 1 78 ? 21.854 19.644 -48.544 1.00 55.66 78 ALA A N 1
ATOM 616 C CA . ALA A 1 78 ? 23.117 19.243 -47.949 1.00 55.66 78 ALA A CA 1
ATOM 617 C C . ALA A 1 78 ? 23.635 20.409 -47.095 1.00 55.66 78 ALA A C 1
ATOM 619 O O . ALA A 1 78 ? 24.077 21.433 -47.616 1.00 55.66 78 ALA A O 1
ATOM 620 N N . ALA A 1 79 ? 23.501 20.265 -45.783 1.00 46.28 79 ALA A N 1
ATOM 621 C CA . ALA A 1 79 ? 24.041 21.165 -44.784 1.00 46.28 79 ALA A CA 1
ATOM 622 C C . ALA A 1 79 ? 24.952 20.338 -43.875 1.00 46.28 79 ALA A C 1
ATOM 624 O O . ALA A 1 79 ? 24.664 19.181 -43.579 1.00 46.28 79 ALA A O 1
ATOM 625 N N . ALA A 1 80 ? 26.087 20.941 -43.539 1.00 53.59 80 ALA A N 1
ATOM 626 C CA . ALA A 1 80 ? 27.244 20.353 -42.884 1.00 53.59 80 ALA A CA 1
ATOM 627 C C . ALA A 1 80 ? 26.919 19.418 -41.706 1.00 53.59 80 ALA A C 1
ATOM 629 O O . ALA A 1 80 ? 25.961 19.634 -40.965 1.00 53.59 80 ALA A O 1
ATOM 630 N N . ALA A 1 81 ? 27.774 18.402 -41.541 1.00 53.28 81 ALA A N 1
ATOM 631 C CA . ALA A 1 81 ? 27.723 17.413 -40.472 1.00 53.28 81 ALA A CA 1
ATOM 632 C C . ALA A 1 81 ? 27.419 18.064 -39.106 1.00 53.28 81 ALA A C 1
ATOM 634 O O . ALA A 1 81 ? 28.185 18.929 -38.667 1.00 53.28 81 ALA A O 1
ATOM 635 N N . PRO A 1 82 ? 26.326 17.677 -38.424 1.00 50.41 82 PRO A N 1
ATOM 636 C CA . PRO A 1 82 ? 26.057 18.174 -37.091 1.00 50.41 82 PRO A CA 1
ATOM 637 C C . PRO A 1 82 ? 27.075 17.578 -36.118 1.00 50.41 82 PRO A C 1
ATOM 639 O O . PRO A 1 82 ? 27.370 16.383 -36.123 1.00 50.41 82 PRO A O 1
ATOM 642 N N . VAL A 1 83 ? 27.619 18.454 -35.284 1.00 55.62 83 VAL A N 1
ATOM 643 C CA . VAL A 1 83 ? 28.532 18.143 -34.189 1.00 55.62 83 VAL A CA 1
ATOM 644 C C . VAL A 1 83 ? 27.894 17.103 -33.257 1.00 55.62 83 VAL A C 1
ATOM 646 O O . VAL A 1 83 ? 26.952 17.402 -32.532 1.00 55.62 83 VAL A O 1
ATOM 649 N N . GLY A 1 84 ? 28.431 15.881 -33.300 1.00 56.84 84 GLY A N 1
ATOM 650 C CA . GLY A 1 84 ? 28.540 14.926 -32.192 1.00 56.84 84 GLY A CA 1
ATOM 651 C C . GLY A 1 84 ? 27.308 14.675 -31.320 1.00 56.84 84 GLY A C 1
ATOM 652 O O . GLY A 1 84 ? 27.403 14.820 -30.102 1.00 56.84 84 GLY A O 1
ATOM 653 N N . VAL A 1 85 ? 26.185 14.228 -31.889 1.00 56.69 85 VAL A N 1
ATOM 654 C CA . VAL A 1 85 ? 25.163 13.548 -31.075 1.00 56.69 85 VAL A CA 1
ATOM 655 C C . VAL A 1 85 ? 25.736 12.183 -30.697 1.00 56.69 85 VAL A C 1
ATOM 657 O O . VAL A 1 85 ? 25.873 11.303 -31.544 1.00 56.69 85 VAL A O 1
ATOM 660 N N . LYS A 1 86 ? 26.156 12.032 -29.438 1.00 63.50 86 LYS A N 1
ATOM 661 C CA . LYS A 1 86 ? 26.656 10.759 -28.910 1.00 63.50 86 LYS A CA 1
ATOM 662 C C . LYS A 1 86 ? 25.502 9.750 -28.944 1.00 63.50 86 LYS A C 1
ATOM 664 O O . LYS A 1 86 ? 24.556 9.870 -28.171 1.00 63.50 86 LYS A O 1
ATOM 669 N N . ASN A 1 87 ? 25.565 8.798 -29.874 1.00 72.56 87 ASN A N 1
ATOM 670 C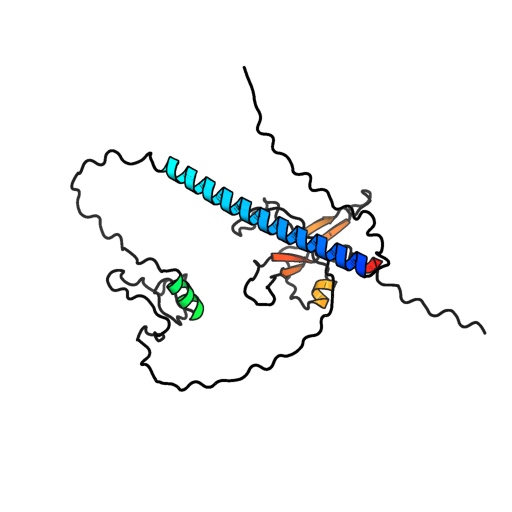 CA . ASN A 1 87 ? 24.657 7.655 -29.930 1.00 72.56 87 ASN A CA 1
ATOM 671 C C . ASN A 1 87 ? 24.985 6.725 -28.760 1.00 72.56 87 ASN A C 1
ATOM 673 O O . ASN A 1 87 ? 25.849 5.856 -28.863 1.00 72.56 87 ASN A O 1
ATOM 677 N N . TYR A 1 88 ? 24.325 6.948 -27.629 1.00 73.19 88 TYR A N 1
ATOM 678 C CA . TYR A 1 88 ? 24.402 6.035 -26.500 1.00 73.19 88 TYR A CA 1
ATOM 679 C C . TYR A 1 88 ? 23.603 4.771 -26.810 1.00 73.19 88 TYR A C 1
ATOM 681 O O . TYR A 1 88 ? 22.493 4.841 -27.341 1.00 73.19 88 TYR A O 1
ATOM 689 N N . HIS A 1 89 ? 24.176 3.616 -26.484 1.00 81.00 89 HIS A N 1
ATOM 690 C CA . HIS A 1 89 ? 23.474 2.345 -26.584 1.00 81.00 89 HIS A CA 1
ATOM 691 C C . HIS A 1 89 ? 22.340 2.320 -25.549 1.00 81.00 89 HIS A C 1
ATOM 693 O O . HIS A 1 89 ? 22.555 2.645 -24.384 1.00 81.00 89 HIS A O 1
ATOM 699 N N . HIS A 1 90 ? 21.125 1.967 -25.960 1.00 85.44 90 HIS A N 1
ATOM 700 C CA . HIS A 1 90 ? 20.012 1.797 -25.027 1.00 85.44 90 HIS A CA 1
ATOM 701 C C . HIS A 1 90 ? 20.135 0.422 -24.365 1.00 85.44 90 HIS A C 1
ATOM 703 O O . HIS A 1 90 ? 20.298 -0.567 -25.077 1.00 85.44 90 HIS A O 1
ATOM 709 N N . LEU A 1 91 ? 20.069 0.339 -23.033 1.00 89.88 91 LEU A N 1
ATOM 710 C CA . LEU A 1 91 ? 20.126 -0.963 -22.359 1.00 89.88 91 LEU A CA 1
ATOM 711 C C . LEU A 1 91 ? 18.880 -1.768 -22.706 1.00 89.88 91 LEU A C 1
ATOM 713 O O . LEU A 1 91 ? 17.770 -1.231 -22.752 1.00 89.88 91 LEU A O 1
ATOM 717 N N . LEU A 1 92 ? 19.069 -3.062 -22.901 1.00 91.00 92 LEU A N 1
ATOM 718 C CA . LEU A 1 92 ? 17.970 -4.012 -22.998 1.00 91.00 92 LEU A CA 1
ATOM 719 C C . LEU A 1 92 ? 17.406 -4.307 -21.598 1.00 91.00 92 LEU A C 1
ATOM 721 O O . LEU A 1 92 ? 18.089 -4.147 -20.580 1.00 91.00 92 LEU A O 1
ATOM 725 N N . ASP A 1 93 ? 16.160 -4.777 -21.536 1.00 90.81 93 ASP A N 1
ATOM 726 C CA . ASP A 1 93 ? 15.502 -5.122 -20.266 1.00 90.81 93 ASP A CA 1
ATOM 727 C C . ASP A 1 93 ? 16.267 -6.219 -19.501 1.00 90.81 93 ASP A C 1
ATOM 729 O O . ASP A 1 93 ? 16.365 -6.187 -18.271 1.00 90.81 93 ASP A O 1
ATOM 733 N N . GLU A 1 94 ? 16.883 -7.151 -20.232 1.00 91.50 94 GLU A N 1
ATOM 734 C CA . GLU A 1 94 ? 17.726 -8.216 -19.679 1.00 91.50 94 GLU A CA 1
ATOM 735 C C . GLU A 1 94 ? 18.983 -7.658 -18.990 1.00 91.50 94 GLU A C 1
ATOM 737 O O . GLU A 1 94 ? 19.333 -8.070 -17.882 1.00 91.50 94 GLU A O 1
ATOM 742 N N . GLU A 1 95 ? 19.630 -6.661 -19.599 1.00 92.81 95 GLU A N 1
ATOM 743 C CA . GLU A 1 95 ? 20.811 -5.993 -19.041 1.00 92.81 95 GLU A CA 1
ATOM 744 C C . GLU A 1 95 ? 20.438 -5.175 -17.801 1.00 92.81 95 GLU A C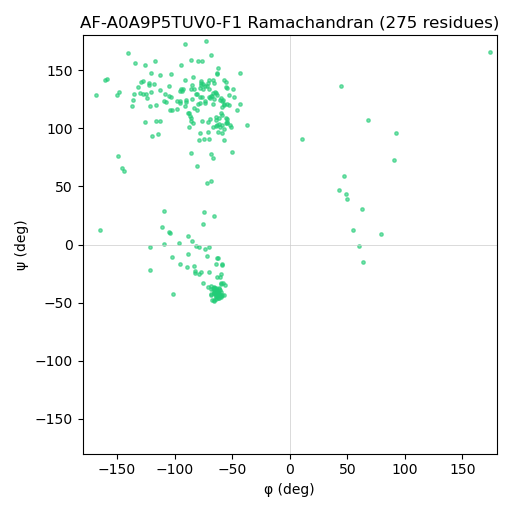 1
ATOM 746 O O . GLU A 1 95 ? 21.157 -5.188 -16.799 1.00 92.81 95 GLU A O 1
ATOM 751 N N . CYS A 1 96 ? 19.269 -4.526 -17.817 1.00 92.75 96 CYS A N 1
ATOM 752 C CA . CYS A 1 96 ? 18.734 -3.831 -16.648 1.00 92.75 96 CYS A CA 1
ATOM 753 C C . CYS A 1 96 ? 18.488 -4.791 -15.477 1.00 92.75 96 CYS A C 1
ATOM 755 O O . CYS A 1 96 ? 18.810 -4.462 -14.330 1.00 92.75 96 CYS A O 1
ATOM 757 N N . ALA A 1 97 ? 17.951 -5.984 -15.748 1.00 92.75 97 ALA A N 1
ATOM 758 C CA . ALA A 1 97 ? 17.752 -7.014 -14.732 1.00 92.75 97 ALA A CA 1
ATOM 759 C C . ALA A 1 97 ? 19.087 -7.508 -14.149 1.00 92.75 97 ALA A C 1
ATOM 761 O O . ALA A 1 97 ? 19.203 -7.667 -12.931 1.00 92.75 97 ALA A O 1
ATOM 762 N N . LEU A 1 98 ? 20.112 -7.689 -14.990 1.00 92.94 98 LEU A N 1
ATOM 763 C CA . LEU A 1 98 ? 21.455 -8.086 -14.555 1.00 92.94 98 LEU A CA 1
ATOM 764 C C . LEU A 1 98 ? 22.128 -7.010 -13.698 1.00 92.94 98 LEU A C 1
ATOM 766 O O . LEU A 1 98 ? 22.613 -7.315 -12.608 1.00 92.94 98 LEU A O 1
ATOM 770 N N . LEU A 1 99 ? 22.108 -5.746 -14.126 1.00 92.44 99 LEU A N 1
ATOM 771 C CA . LEU A 1 99 ? 22.664 -4.643 -13.336 1.00 92.44 99 LEU A CA 1
ATOM 772 C C . LEU A 1 99 ? 21.934 -4.496 -11.998 1.00 92.44 99 LEU A C 1
ATOM 774 O O . LEU A 1 99 ? 22.576 -4.306 -10.971 1.00 92.44 99 LEU A O 1
ATOM 778 N N . LYS A 1 100 ? 20.610 -4.679 -11.961 1.00 92.25 100 LYS A N 1
ATOM 779 C CA . LYS A 1 100 ? 19.853 -4.673 -10.701 1.00 92.25 100 LYS A CA 1
ATOM 780 C C . LYS A 1 100 ? 20.243 -5.828 -9.773 1.00 92.25 100 LYS A C 1
ATOM 782 O O . LYS A 1 100 ? 20.278 -5.640 -8.561 1.00 92.25 100 LYS A O 1
ATOM 787 N N . LYS A 1 101 ? 20.528 -7.010 -10.326 1.00 93.31 101 LYS A N 1
ATOM 788 C CA . LYS A 1 101 ? 20.888 -8.215 -9.562 1.00 93.31 101 LYS A CA 1
ATOM 789 C C . LYS A 1 101 ? 22.279 -8.130 -8.929 1.00 93.31 101 LYS A C 1
ATOM 791 O O . LYS A 1 101 ? 22.465 -8.629 -7.825 1.00 93.31 101 LYS A O 1
ATOM 796 N N . TYR A 1 102 ? 23.240 -7.519 -9.620 1.00 91.00 102 TYR A N 1
ATOM 797 C CA . TYR A 1 102 ? 24.645 -7.451 -9.196 1.00 91.00 102 TYR A CA 1
ATOM 798 C C . TYR A 1 102 ? 25.070 -6.044 -8.757 1.00 91.00 102 TYR A C 1
ATOM 800 O O . TYR A 1 102 ? 26.231 -5.675 -8.934 1.00 91.00 102 TYR A O 1
ATOM 808 N N . ASN A 1 103 ? 24.129 -5.238 -8.247 1.00 89.69 103 ASN A N 1
ATOM 809 C CA . ASN A 1 103 ? 24.356 -3.853 -7.813 1.00 89.69 103 ASN A CA 1
ATOM 810 C C . ASN A 1 103 ? 25.238 -3.054 -8.796 1.00 89.69 103 ASN A C 1
ATOM 812 O O . ASN A 1 103 ? 26.227 -2.423 -8.426 1.00 89.69 103 ASN A O 1
ATOM 816 N N . GLY A 1 104 ? 24.919 -3.158 -10.082 1.00 91.50 104 GLY A N 1
ATOM 817 C CA . GLY A 1 104 ? 25.614 -2.481 -11.161 1.00 91.50 104 GLY A CA 1
ATOM 818 C C . GLY A 1 104 ? 25.098 -1.066 -11.398 1.00 91.50 104 GLY A C 1
ATOM 819 O O . GLY A 1 104 ? 23.966 -0.713 -11.058 1.00 91.50 104 GLY A O 1
ATOM 820 N N . CYS A 1 105 ? 25.932 -0.245 -12.028 1.00 92.38 105 CYS A N 1
ATOM 821 C CA . CYS A 1 105 ? 25.584 1.126 -12.367 1.00 92.38 105 CYS A CA 1
ATOM 822 C C . CYS A 1 105 ? 24.933 1.199 -13.756 1.00 92.38 105 CYS A C 1
ATOM 824 O O . CYS A 1 105 ? 25.534 0.852 -14.771 1.00 92.38 105 CYS A O 1
ATOM 826 N N . PHE A 1 106 ? 23.716 1.743 -13.817 1.00 92.38 106 PHE A N 1
ATOM 827 C CA . PHE A 1 106 ? 22.941 1.926 -15.054 1.00 92.38 106 PHE A CA 1
ATOM 828 C C . PHE A 1 106 ? 23.500 2.990 -16.008 1.00 92.38 106 PHE A C 1
ATOM 830 O O . PHE A 1 106 ? 22.918 3.216 -17.061 1.00 92.38 106 PHE A O 1
ATOM 837 N N . LYS A 1 107 ? 24.583 3.680 -15.643 1.00 91.31 107 LYS A N 1
ATOM 838 C CA . LYS A 1 107 ? 25.195 4.731 -16.465 1.00 91.31 107 LYS A CA 1
ATOM 839 C C . LYS A 1 107 ? 26.447 4.238 -17.193 1.00 91.31 107 LYS A C 1
ATOM 841 O O . LYS A 1 107 ? 26.617 4.532 -18.370 1.00 91.31 107 LYS A O 1
ATOM 846 N N . CYS A 1 108 ? 27.296 3.475 -16.502 1.00 90.50 108 CYS A N 1
ATOM 847 C CA . CYS A 1 108 ? 28.534 2.923 -17.060 1.00 90.50 108 CYS A CA 1
ATOM 848 C C . CYS A 1 108 ? 28.442 1.437 -17.435 1.00 90.50 108 CYS A C 1
ATOM 850 O O . CYS A 1 108 ? 29.331 0.917 -18.098 1.00 90.50 108 CYS A O 1
ATOM 852 N N . TYR A 1 109 ? 27.365 0.768 -17.020 1.00 91.12 109 TYR A N 1
ATOM 853 C CA . TYR A 1 109 ? 27.076 -0.640 -17.281 1.00 91.12 109 TYR A CA 1
ATOM 854 C C . TYR A 1 109 ? 28.099 -1.621 -16.676 1.00 91.12 109 TYR A C 1
ATOM 856 O O . TYR A 1 109 ? 28.312 -2.710 -17.192 1.00 91.12 109 TYR A O 1
ATOM 864 N N . TYR A 1 110 ? 28.721 -1.268 -15.549 1.00 88.69 110 TYR A N 1
ATOM 865 C CA . TYR A 1 110 ? 29.589 -2.182 -14.798 1.00 88.69 110 TYR A CA 1
ATOM 866 C C . TYR A 1 110 ? 28.889 -2.729 -13.549 1.00 88.69 110 TYR A C 1
ATOM 868 O O . TYR A 1 110 ? 28.091 -2.033 -12.917 1.00 88.69 110 TYR A O 1
ATOM 876 N N . TYR A 1 111 ? 29.206 -3.975 -13.189 1.00 90.62 111 TYR A N 1
ATOM 877 C CA . TYR A 1 111 ? 28.698 -4.660 -11.996 1.00 90.62 111 TYR A CA 1
ATOM 878 C C . TYR A 1 111 ? 29.429 -4.239 -10.717 1.00 90.62 111 TYR A C 1
ATOM 880 O O . TYR A 1 111 ? 30.582 -3.813 -10.781 1.00 90.62 111 TYR A O 1
ATOM 888 N N . ASN A 1 112 ? 28.779 -4.432 -9.561 1.00 87.88 112 ASN A N 1
ATOM 889 C CA . ASN A 1 112 ? 29.342 -4.235 -8.218 1.00 87.88 112 ASN A CA 1
ATOM 890 C C . ASN A 1 112 ? 30.058 -2.888 -8.050 1.00 87.88 112 ASN A C 1
ATOM 892 O O . ASN A 1 112 ? 31.170 -2.824 -7.531 1.00 87.88 112 ASN A O 1
ATOM 896 N N . GLN A 1 113 ? 29.446 -1.821 -8.556 1.00 86.06 113 GLN A N 1
ATOM 897 C CA . GLN A 1 113 ? 30.009 -0.484 -8.445 1.00 86.06 113 GLN A CA 1
ATOM 898 C C . GLN A 1 113 ? 29.456 0.194 -7.191 1.00 86.06 113 GLN A C 1
ATOM 900 O O . GLN A 1 113 ? 28.245 0.213 -6.986 1.00 86.06 113 GLN A O 1
ATOM 905 N N . ASP A 1 114 ? 30.320 0.823 -6.392 1.00 86.44 114 ASP A N 1
ATOM 906 C CA . ASP A 1 114 ? 29.923 1.571 -5.182 1.00 86.44 114 ASP A CA 1
ATOM 907 C C . ASP A 1 114 ? 29.284 2.940 -5.490 1.00 86.44 114 ASP A C 1
ATOM 909 O O . ASP A 1 114 ? 29.216 3.823 -4.635 1.00 86.44 114 ASP A O 1
ATOM 913 N N . HIS A 1 115 ? 28.832 3.145 -6.728 1.00 86.88 115 HIS A N 1
ATOM 914 C CA . HIS A 1 115 ? 28.218 4.384 -7.179 1.00 86.88 115 HIS A CA 1
ATOM 915 C C . HIS A 1 115 ? 26.886 4.112 -7.881 1.00 86.88 115 HIS A C 1
ATOM 917 O O . HIS A 1 115 ? 26.731 3.164 -8.654 1.00 86.88 115 HIS A O 1
ATOM 923 N N . GLY A 1 116 ? 25.905 4.970 -7.615 1.00 78.44 116 GLY A N 1
ATOM 924 C CA . GLY A 1 116 ? 24.599 4.942 -8.260 1.00 78.44 116 GLY A CA 1
ATOM 925 C C . GLY A 1 116 ? 24.551 5.821 -9.509 1.00 78.44 116 GLY A C 1
ATOM 926 O O . GLY A 1 116 ? 25.433 6.633 -9.771 1.00 78.44 116 GLY A O 1
ATOM 927 N N . ALA A 1 117 ? 23.447 5.742 -10.257 1.00 73.94 117 ALA A N 1
ATOM 928 C CA . ALA A 1 117 ? 23.233 6.557 -11.461 1.00 73.94 117 ALA A CA 1
ATOM 929 C C . ALA A 1 117 ? 23.272 8.084 -11.213 1.00 73.94 117 ALA A C 1
ATOM 931 O O . ALA A 1 117 ? 23.415 8.858 -12.157 1.00 73.94 117 ALA A O 1
ATOM 932 N N . LYS A 1 118 ? 23.122 8.522 -9.955 1.00 77.75 118 LYS A N 1
ATOM 933 C CA . LYS A 1 118 ? 23.192 9.936 -9.555 1.00 77.75 118 LYS A CA 1
ATOM 934 C C . LYS A 1 118 ? 24.616 10.438 -9.338 1.00 77.75 118 LYS A C 1
ATOM 936 O O . LYS A 1 118 ? 24.827 11.650 -9.349 1.00 77.75 118 LYS A O 1
ATOM 941 N N . ASP A 1 119 ? 25.571 9.540 -9.146 1.00 80.19 119 ASP A N 1
ATOM 942 C CA . ASP A 1 119 ? 26.946 9.927 -8.897 1.00 80.19 119 ASP A CA 1
ATOM 943 C C . ASP A 1 119 ? 27.601 10.283 -10.232 1.00 80.19 119 ASP A C 1
ATOM 945 O O . ASP A 1 119 ? 27.685 9.475 -11.159 1.00 80.19 119 ASP A O 1
ATOM 949 N N . ASN A 1 120 ? 28.092 11.516 -10.349 1.00 77.56 120 ASN A N 1
ATOM 950 C CA . ASN A 1 120 ? 28.789 12.000 -11.548 1.00 77.56 120 ASN A CA 1
ATOM 951 C C . ASN A 1 120 ? 30.218 11.437 -11.670 1.00 77.56 120 ASN A C 1
ATOM 953 O O . ASN A 1 120 ? 31.097 12.087 -12.222 1.00 77.56 120 ASN A O 1
ATOM 957 N N . ILE A 1 121 ? 30.448 10.245 -11.120 1.00 87.19 121 ILE A N 1
ATOM 958 C CA . ILE A 1 121 ? 31.759 9.603 -11.003 1.00 87.19 121 ILE A CA 1
ATOM 959 C C . ILE A 1 121 ? 32.067 8.744 -12.237 1.00 87.19 121 ILE A C 1
ATOM 961 O O . ILE A 1 121 ? 33.229 8.454 -12.499 1.00 87.19 121 ILE A O 1
ATOM 965 N N . CYS A 1 122 ? 31.054 8.367 -13.023 1.00 86.69 122 CYS A N 1
ATOM 966 C CA . CYS A 1 122 ? 31.233 7.502 -14.184 1.00 86.69 122 CYS A CA 1
ATOM 967 C C . CYS A 1 122 ? 30.795 8.132 -15.517 1.00 86.69 122 CYS A C 1
ATOM 969 O O . CYS A 1 122 ? 29.831 8.915 -15.590 1.00 86.69 122 CYS A O 1
ATOM 971 N N . ASP A 1 123 ? 31.514 7.728 -16.567 1.00 87.19 123 ASP A N 1
ATOM 972 C CA . ASP A 1 123 ? 31.262 8.047 -17.970 1.00 87.19 123 ASP A CA 1
ATOM 973 C C . ASP A 1 123 ? 30.426 6.955 -18.652 1.00 87.19 123 ASP A C 1
ATOM 975 O O . ASP A 1 123 ? 30.425 5.792 -18.243 1.00 87.19 123 ASP A O 1
ATOM 979 N N . PHE A 1 124 ? 29.708 7.341 -19.707 1.00 87.44 124 PHE A N 1
ATOM 980 C CA . PHE A 1 124 ? 28.960 6.404 -20.543 1.00 87.44 124 PHE A CA 1
ATOM 981 C C . PHE A 1 124 ? 29.911 5.673 -21.503 1.00 87.44 124 PHE A C 1
ATOM 983 O O . PHE A 1 124 ? 30.725 6.345 -22.150 1.00 87.44 124 PHE A O 1
ATOM 990 N N . PRO A 1 125 ? 29.798 4.342 -21.652 1.00 84.88 125 PRO A N 1
ATOM 991 C CA . PRO A 1 125 ? 30.569 3.607 -22.644 1.00 84.88 125 PRO A CA 1
ATOM 992 C C . PRO A 1 125 ? 30.196 4.058 -24.060 1.00 84.88 125 PRO A C 1
ATOM 994 O O . PRO A 1 125 ? 29.057 4.441 -24.339 1.00 84.88 125 PRO A O 1
ATOM 997 N N . ASP A 1 126 ? 31.173 4.024 -24.963 1.00 83.56 126 ASP A N 1
ATOM 998 C CA . ASP A 1 126 ? 30.953 4.354 -26.367 1.00 83.56 126 ASP A CA 1
ATOM 999 C C . ASP A 1 126 ? 30.089 3.273 -27.033 1.00 83.56 126 ASP A C 1
ATOM 1001 O O . ASP A 1 126 ? 30.423 2.086 -26.997 1.00 83.56 126 ASP A O 1
ATOM 1005 N N . GLY A 1 127 ? 28.986 3.683 -27.666 1.00 80.81 127 GLY A N 1
ATOM 1006 C CA . GLY A 1 127 ? 28.031 2.770 -28.294 1.00 80.81 127 GLY A CA 1
ATOM 1007 C C . GLY A 1 127 ? 28.651 1.902 -29.393 1.00 80.81 127 GLY A C 1
ATOM 1008 O O . GLY A 1 127 ? 28.175 0.796 -29.631 1.00 80.81 127 GLY A O 1
ATOM 1009 N N . HIS A 1 128 ? 29.744 2.350 -30.023 1.00 80.94 128 HIS A N 1
ATOM 1010 C CA . HIS A 1 128 ? 30.449 1.575 -31.052 1.00 80.94 128 HIS A CA 1
ATOM 1011 C C . HIS A 1 128 ? 31.323 0.442 -30.504 1.00 80.94 128 HIS A C 1
ATOM 1013 O O . HIS A 1 128 ? 31.607 -0.510 -31.231 1.00 80.94 128 HIS A O 1
ATOM 1019 N N . THR A 1 129 ? 31.764 0.532 -29.248 1.00 82.00 129 THR A N 1
ATOM 1020 C CA . THR A 1 129 ? 32.643 -0.472 -28.619 1.00 82.00 129 THR A CA 1
ATOM 1021 C C . THR A 1 129 ? 31.933 -1.289 -27.547 1.00 82.00 129 THR A C 1
ATOM 1023 O O . THR A 1 129 ? 32.538 -2.182 -26.945 1.00 82.00 129 THR A O 1
ATOM 1026 N N . TYR A 1 130 ? 30.648 -1.012 -27.325 1.00 84.94 130 TYR A N 1
ATOM 1027 C CA . TYR A 1 130 ? 29.860 -1.691 -26.319 1.00 84.94 130 TYR A CA 1
ATOM 1028 C C . TYR A 1 130 ? 29.701 -3.182 -26.636 1.00 84.94 130 TYR A C 1
ATOM 1030 O O . TYR A 1 130 ? 29.333 -3.574 -27.744 1.00 84.94 130 TYR A O 1
ATOM 1038 N N . LYS A 1 131 ? 29.977 -4.019 -25.633 1.00 83.00 131 LYS A N 1
ATOM 1039 C CA . LYS A 1 131 ? 29.680 -5.450 -25.652 1.00 83.00 131 LYS A CA 1
ATOM 1040 C C . LYS A 1 131 ? 28.534 -5.706 -24.689 1.00 83.00 131 LYS A C 1
ATOM 1042 O O . LYS A 1 131 ? 28.615 -5.294 -23.535 1.00 83.00 131 LYS A O 1
ATOM 1047 N N . MET A 1 132 ? 27.522 -6.412 -25.182 1.00 84.44 132 MET A N 1
ATOM 1048 C CA . MET A 1 132 ? 26.345 -6.791 -24.411 1.00 84.44 132 MET A CA 1
ATOM 1049 C C . MET A 1 132 ? 26.758 -7.537 -23.145 1.00 84.44 132 MET A C 1
ATOM 1051 O O . MET A 1 132 ? 27.624 -8.422 -23.182 1.00 84.44 132 MET A O 1
ATOM 1055 N N . ILE A 1 133 ? 26.154 -7.160 -22.028 1.00 87.12 133 ILE A N 1
ATOM 1056 C CA . ILE A 1 133 ? 26.536 -7.700 -20.731 1.00 87.12 133 ILE A CA 1
ATOM 1057 C C . ILE A 1 133 ? 25.844 -9.041 -20.521 1.00 87.12 133 ILE A C 1
ATOM 1059 O O . ILE A 1 133 ? 24.644 -9.187 -20.733 1.00 87.12 133 ILE A O 1
ATOM 1063 N N . THR A 1 134 ? 26.605 -10.033 -20.070 1.00 84.81 134 THR A N 1
ATOM 1064 C CA . THR A 1 134 ? 26.098 -11.384 -19.818 1.00 84.81 134 THR A CA 1
ATOM 1065 C C . THR A 1 134 ? 26.220 -11.755 -18.343 1.00 84.81 134 THR A C 1
ATOM 1067 O O . THR A 1 134 ? 27.037 -11.207 -17.599 1.00 84.81 134 THR A O 1
ATOM 1070 N N . ALA A 1 135 ? 25.416 -12.728 -17.906 1.00 78.56 135 ALA A N 1
ATOM 1071 C CA . ALA A 1 135 ? 25.415 -13.233 -16.530 1.00 78.56 135 ALA A CA 1
ATOM 1072 C C . ALA A 1 135 ? 26.748 -13.875 -16.085 1.00 78.56 135 ALA A C 1
ATOM 1074 O O . ALA A 1 135 ? 26.921 -14.161 -14.904 1.00 78.56 135 ALA A O 1
ATOM 1075 N N . GLN A 1 136 ? 27.667 -14.136 -17.020 1.00 71.81 136 GLN A N 1
ATOM 1076 C CA . GLN A 1 136 ? 28.917 -14.868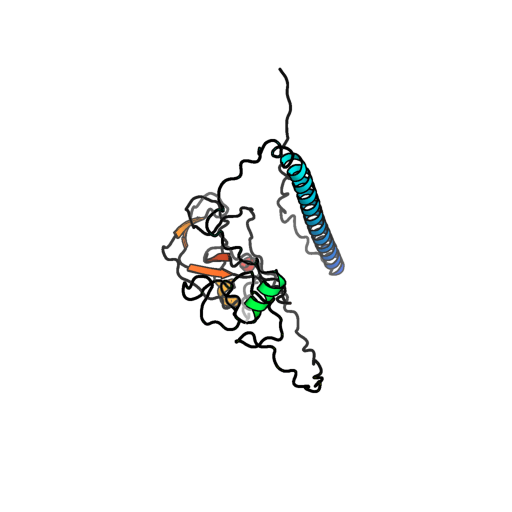 -16.792 1.00 71.81 136 GLN A CA 1
ATOM 1077 C C . GLN A 1 136 ? 30.151 -13.957 -16.729 1.00 71.81 136 GLN A C 1
ATOM 1079 O O . GLN A 1 136 ? 31.274 -14.454 -16.749 1.00 71.81 136 GLN A O 1
ATOM 1084 N N . GLN A 1 137 ? 29.981 -12.635 -16.683 1.00 69.06 137 GLN A N 1
ATOM 1085 C CA . GLN A 1 137 ? 31.108 -11.710 -16.564 1.00 69.06 137 GLN A CA 1
ATOM 1086 C C . GLN A 1 137 ? 31.421 -11.389 -15.100 1.00 69.06 137 GLN A C 1
ATOM 1088 O O . GLN A 1 137 ? 30.525 -11.267 -14.267 1.00 69.06 137 GLN A O 1
ATOM 1093 N N . ASP A 1 138 ? 32.709 -11.274 -14.780 1.00 65.75 138 ASP A N 1
ATOM 1094 C CA . ASP A 1 138 ? 33.165 -10.805 -13.475 1.00 65.75 138 ASP A CA 1
ATOM 1095 C C . ASP A 1 138 ? 32.940 -9.289 -13.302 1.00 65.75 138 ASP A C 1
ATOM 1097 O O . ASP A 1 138 ? 32.507 -8.589 -14.220 1.00 65.75 138 ASP A O 1
ATOM 1101 N N . ALA A 1 139 ? 33.230 -8.759 -12.109 1.00 61.16 139 ALA A N 1
ATOM 1102 C CA . ALA A 1 139 ? 33.064 -7.334 -11.802 1.00 61.16 139 ALA A CA 1
ATOM 1103 C C . ALA A 1 139 ? 33.878 -6.397 -12.724 1.00 61.16 139 ALA A C 1
ATOM 1105 O O . ALA A 1 139 ? 33.578 -5.208 -12.798 1.00 61.16 139 ALA A O 1
ATOM 1106 N N . ALA A 1 140 ? 34.880 -6.921 -13.440 1.00 62.56 140 ALA A N 1
ATOM 1107 C CA . ALA A 1 140 ? 35.698 -6.187 -14.401 1.00 62.56 140 ALA A CA 1
ATOM 1108 C C . ALA A 1 140 ? 35.211 -6.344 -15.858 1.00 62.56 140 ALA A C 1
ATOM 1110 O O . ALA A 1 140 ? 35.826 -5.793 -16.771 1.00 62.56 140 ALA A O 1
ATOM 1111 N N . GLY A 1 141 ? 34.115 -7.075 -16.097 1.00 62.06 141 GLY A N 1
ATOM 1112 C CA . GLY A 1 141 ? 33.575 -7.333 -17.434 1.00 62.06 141 GLY A CA 1
ATOM 1113 C C . GLY A 1 141 ? 34.309 -8.436 -18.204 1.00 62.06 141 GLY A C 1
ATOM 1114 O O . GLY A 1 141 ? 34.035 -8.635 -19.392 1.00 62.06 141 GLY A O 1
ATOM 1115 N N . ASN A 1 142 ? 35.217 -9.178 -17.564 1.00 64.88 142 ASN A N 1
ATOM 1116 C CA . ASN A 1 142 ? 35.891 -10.308 -18.195 1.00 64.88 142 ASN A CA 1
ATOM 1117 C C . ASN A 1 142 ? 35.018 -11.564 -18.099 1.00 64.88 142 ASN A C 1
ATOM 1119 O O . ASN A 1 142 ? 34.332 -11.761 -17.095 1.00 64.88 142 ASN A O 1
ATOM 1123 N N . PRO A 1 143 ? 35.026 -12.438 -19.120 1.00 59.94 143 PRO A N 1
ATOM 1124 C CA . PRO A 1 143 ? 34.318 -13.707 -19.038 1.00 59.94 143 PRO A CA 1
ATOM 1125 C C . PRO A 1 143 ? 34.894 -14.531 -17.880 1.00 59.94 143 PRO A C 1
ATOM 1127 O O . PRO A 1 143 ? 36.101 -14.784 -17.842 1.00 59.94 143 PRO A O 1
ATOM 1130 N N . GLN A 1 144 ? 34.048 -14.962 -16.939 1.00 59.06 144 GLN A N 1
ATOM 1131 C CA . GLN A 1 144 ? 34.461 -15.920 -15.920 1.00 59.06 144 GLN A CA 1
ATOM 1132 C C . GLN A 1 144 ? 34.910 -17.192 -16.635 1.00 59.06 144 GLN A C 1
ATOM 1134 O O . GLN A 1 144 ? 34.113 -17.880 -17.275 1.00 59.06 144 GLN A O 1
ATOM 1139 N N . GLY A 1 145 ? 36.208 -17.492 -16.548 1.00 54.38 145 GLY A N 1
ATOM 1140 C CA . GLY A 1 145 ? 36.765 -18.728 -17.075 1.00 54.38 145 GLY A CA 1
ATOM 1141 C C . GLY A 1 145 ? 35.972 -19.905 -16.519 1.00 54.38 145 GLY A C 1
ATOM 1142 O O . GLY A 1 145 ? 35.884 -20.080 -15.304 1.00 54.38 145 GLY A O 1
ATOM 1143 N N . THR A 1 146 ? 35.365 -20.688 -17.409 1.00 47.12 146 THR A N 1
ATOM 1144 C CA . THR A 1 146 ? 34.546 -21.848 -17.064 1.00 47.12 146 THR A CA 1
ATOM 1145 C C . THR A 1 146 ? 35.372 -22.829 -16.239 1.00 47.12 146 THR A C 1
ATOM 1147 O O . THR A 1 146 ? 36.156 -23.612 -16.778 1.00 47.12 146 THR A O 1
ATOM 1150 N N . ARG A 1 147 ? 35.213 -22.801 -14.916 1.00 51.41 147 ARG A N 1
ATOM 1151 C CA . ARG A 1 147 ? 35.635 -23.902 -14.055 1.00 51.41 147 ARG A CA 1
ATOM 1152 C C . ARG A 1 147 ? 34.465 -24.866 -13.965 1.00 51.41 147 ARG A C 1
ATOM 1154 O O . ARG A 1 147 ? 33.414 -24.517 -13.439 1.00 51.41 147 ARG A O 1
ATOM 1161 N N . ALA A 1 148 ? 34.648 -26.059 -14.523 1.00 44.19 148 ALA A N 1
ATOM 1162 C CA . ALA A 1 148 ? 33.715 -27.161 -14.360 1.00 44.19 148 ALA A CA 1
ATOM 1163 C C . ALA A 1 148 ? 33.578 -27.476 -12.862 1.00 44.19 148 ALA A C 1
ATOM 1165 O O . ALA A 1 148 ? 34.564 -27.823 -12.212 1.00 44.19 148 ALA A O 1
ATOM 1166 N N . VAL A 1 149 ? 32.371 -27.328 -12.314 1.00 38.53 149 VAL A N 1
ATOM 1167 C CA . VAL A 1 149 ? 32.045 -27.725 -10.941 1.00 38.53 149 VAL A CA 1
ATOM 1168 C C . VAL A 1 149 ? 30.872 -28.697 -11.001 1.00 38.53 149 VAL A C 1
ATOM 1170 O O . VAL A 1 149 ? 29.857 -28.425 -11.640 1.00 38.53 149 VAL A O 1
ATOM 1173 N N . ALA A 1 150 ? 31.068 -29.861 -10.383 1.00 37.78 150 ALA A N 1
ATOM 1174 C CA . ALA A 1 150 ? 30.114 -30.957 -10.314 1.00 37.78 150 ALA A CA 1
ATOM 1175 C C . ALA A 1 150 ? 28.867 -30.570 -9.502 1.00 37.78 150 ALA A C 1
ATOM 1177 O O . ALA A 1 150 ? 28.966 -29.921 -8.461 1.00 37.78 150 ALA A O 1
ATOM 1178 N N . ALA A 1 151 ? 27.701 -30.991 -9.993 1.00 30.62 151 ALA A N 1
ATOM 1179 C CA . ALA A 1 151 ? 26.405 -30.755 -9.374 1.00 30.62 151 ALA A CA 1
ATOM 1180 C C . ALA A 1 151 ? 26.283 -31.491 -8.027 1.00 30.62 151 ALA A C 1
ATOM 1182 O O . ALA A 1 151 ? 26.445 -32.708 -7.964 1.00 30.62 151 ALA A O 1
ATOM 1183 N N . ILE A 1 152 ? 25.954 -30.748 -6.969 1.00 33.94 152 ILE A N 1
ATOM 1184 C CA . ILE A 1 152 ? 25.477 -31.284 -5.691 1.00 33.94 152 ILE A CA 1
ATOM 1185 C C . ILE A 1 152 ? 23.969 -31.046 -5.639 1.00 33.94 152 ILE A C 1
ATOM 1187 O O . ILE A 1 152 ? 23.502 -29.910 -5.642 1.00 33.94 152 ILE A O 1
ATOM 1191 N N . THR A 1 153 ? 23.213 -32.138 -5.623 1.00 39.91 153 THR A N 1
ATOM 1192 C CA . THR A 1 153 ? 21.782 -32.172 -5.317 1.00 39.91 153 THR A CA 1
ATOM 1193 C C . THR A 1 153 ? 21.595 -32.131 -3.804 1.00 39.91 153 THR A C 1
ATOM 1195 O O . THR A 1 153 ? 21.981 -33.076 -3.117 1.00 39.91 153 THR A O 1
ATOM 1198 N N . THR A 1 154 ? 20.984 -31.070 -3.283 1.00 35.12 154 THR A N 1
ATOM 1199 C CA . THR A 1 154 ? 20.452 -31.026 -1.913 1.00 35.12 154 THR A CA 1
ATOM 1200 C C . THR A 1 154 ? 18.933 -31.075 -1.968 1.00 35.12 154 THR A C 1
ATOM 1202 O O . THR A 1 154 ? 18.308 -30.258 -2.640 1.00 35.12 154 THR A O 1
ATOM 1205 N N . ALA A 1 155 ? 18.378 -32.084 -1.298 1.00 38.19 155 ALA A N 1
ATOM 1206 C CA . ALA A 1 155 ? 16.954 -32.342 -1.181 1.00 38.19 155 ALA A CA 1
ATOM 1207 C C . ALA A 1 155 ? 16.262 -31.290 -0.304 1.00 38.19 155 ALA A C 1
ATOM 1209 O O . ALA A 1 155 ? 16.812 -30.839 0.700 1.00 38.19 155 ALA A O 1
ATOM 1210 N N . THR A 1 156 ? 15.055 -30.930 -0.725 1.00 36.09 156 THR A N 1
ATOM 1211 C CA . THR A 1 156 ? 14.102 -30.059 -0.043 1.00 36.09 156 THR A CA 1
ATOM 1212 C C . THR A 1 156 ? 13.428 -30.833 1.091 1.00 36.09 156 THR A C 1
ATOM 1214 O O . THR A 1 156 ? 12.873 -31.902 0.845 1.00 36.09 156 THR A O 1
ATOM 1217 N N . GLU A 1 157 ? 13.454 -30.297 2.311 1.00 39.53 157 GLU A N 1
ATOM 1218 C CA . GLU A 1 157 ? 12.540 -30.698 3.384 1.00 39.53 157 GLU A CA 1
ATOM 1219 C C . GLU A 1 157 ? 11.465 -29.620 3.527 1.00 39.53 157 GLU A C 1
ATOM 1221 O O . GLU A 1 157 ? 11.764 -28.428 3.628 1.00 39.53 157 GLU A O 1
ATOM 1226 N N . GLU A 1 158 ? 10.210 -30.057 3.477 1.00 41.25 158 GLU A N 1
ATOM 1227 C CA . GLU A 1 158 ? 9.024 -29.217 3.573 1.00 41.25 158 GLU A CA 1
ATOM 1228 C C . GLU A 1 158 ? 8.618 -29.095 5.044 1.00 41.25 158 GLU A C 1
ATOM 1230 O O . GLU A 1 158 ? 8.425 -30.102 5.727 1.00 41.25 158 GLU A O 1
ATOM 1235 N N . ALA A 1 159 ? 8.519 -27.859 5.538 1.00 38.94 159 ALA A N 1
ATOM 1236 C CA . ALA A 1 159 ? 8.004 -27.563 6.867 1.00 38.94 159 ALA A CA 1
ATOM 1237 C C . ALA A 1 159 ? 6.560 -27.060 6.756 1.00 38.94 159 ALA A C 1
ATOM 1239 O O . ALA A 1 159 ? 6.290 -26.009 6.178 1.00 38.94 159 ALA A O 1
ATOM 1240 N N . ASP A 1 160 ? 5.673 -27.866 7.327 1.00 37.06 160 ASP A N 1
ATOM 1241 C CA . ASP A 1 160 ? 4.261 -27.639 7.621 1.00 37.06 160 ASP A CA 1
ATOM 1242 C C . ASP A 1 160 ? 4.079 -26.401 8.524 1.00 37.06 160 ASP A C 1
ATOM 1244 O O . ASP A 1 160 ? 4.693 -26.309 9.592 1.00 37.06 160 ASP A O 1
ATOM 1248 N N . VAL A 1 161 ? 3.267 -25.431 8.088 1.00 45.53 161 VAL A N 1
ATOM 1249 C CA . VAL A 1 161 ? 2.908 -24.225 8.853 1.00 45.53 161 VAL A CA 1
ATOM 1250 C C . VAL A 1 161 ? 1.394 -24.201 9.004 1.00 45.53 161 VAL A C 1
ATOM 1252 O O . VAL A 1 161 ? 0.664 -24.150 8.022 1.00 45.53 161 VAL A O 1
ATOM 1255 N N . THR A 1 162 ? 0.946 -24.241 10.256 1.00 40.62 162 THR A N 1
ATOM 1256 C CA . THR A 1 162 ? -0.455 -24.196 10.677 1.00 40.62 162 THR A CA 1
ATOM 1257 C C . THR A 1 162 ? -1.074 -22.810 10.499 1.00 40.62 162 THR A C 1
ATOM 1259 O O . THR A 1 162 ? -0.474 -21.805 10.888 1.00 40.62 162 THR A O 1
ATOM 1262 N N . ASP A 1 163 ? -2.301 -22.793 9.985 1.00 39.59 163 ASP A N 1
ATOM 1263 C CA . ASP A 1 163 ? -3.107 -21.611 9.679 1.00 39.59 163 ASP A CA 1
ATOM 1264 C C . ASP A 1 163 ? -3.749 -20.997 10.943 1.00 39.59 163 ASP A C 1
ATOM 1266 O O . ASP A 1 163 ? -4.536 -21.653 11.626 1.00 39.59 163 ASP A O 1
ATOM 1270 N N . ASP A 1 164 ? -3.460 -19.721 11.233 1.00 42.09 164 ASP A N 1
ATOM 1271 C CA . ASP A 1 164 ? -4.165 -18.911 12.242 1.00 42.09 164 ASP A CA 1
ATOM 1272 C C . ASP A 1 164 ? -4.938 -17.782 11.525 1.00 42.09 164 ASP A C 1
ATOM 1274 O O . ASP A 1 164 ? -4.370 -16.829 10.981 1.00 42.09 164 ASP A O 1
ATOM 1278 N N . GLU A 1 165 ? -6.262 -17.934 11.454 1.00 50.91 165 GLU A N 1
ATOM 1279 C CA . GLU A 1 165 ? -7.181 -17.148 10.621 1.00 50.91 165 GLU A CA 1
ATOM 1280 C C . GLU A 1 165 ? -7.619 -15.841 11.323 1.00 50.91 165 GLU A C 1
ATOM 1282 O O . GLU A 1 165 ? -8.710 -15.711 11.884 1.00 50.91 165 GLU A O 1
ATOM 1287 N N . GLY A 1 166 ? -6.743 -14.833 11.300 1.00 41.03 166 GLY A N 1
ATOM 1288 C CA . GLY A 1 166 ? -7.030 -13.473 11.769 1.00 41.03 166 GLY A CA 1
ATOM 1289 C C . GLY A 1 166 ? -7.676 -12.598 10.687 1.00 41.03 166 GLY A C 1
ATOM 1290 O O . GLY A 1 166 ? -7.009 -12.127 9.769 1.00 41.03 166 GLY A O 1
ATOM 1291 N N . ASN A 1 167 ? -8.979 -12.323 10.794 1.00 43.84 167 ASN A N 1
ATOM 1292 C CA . ASN A 1 167 ? -9.689 -11.412 9.886 1.00 43.84 167 ASN A CA 1
ATOM 1293 C C . ASN A 1 167 ? -9.428 -9.934 10.254 1.00 43.84 167 ASN A C 1
ATOM 1295 O O . ASN A 1 167 ? -10.162 -9.333 11.043 1.00 43.84 167 ASN A O 1
ATOM 1299 N N . PHE A 1 168 ? -8.388 -9.329 9.675 1.00 41.50 168 PHE A N 1
ATOM 1300 C CA . PHE A 1 168 ? -8.059 -7.911 9.860 1.00 41.50 168 PHE A CA 1
ATOM 1301 C C . PHE A 1 168 ? -8.875 -7.026 8.906 1.00 41.50 168 PHE A C 1
ATOM 1303 O O . PHE A 1 168 ? -8.590 -6.917 7.715 1.00 41.50 168 PHE A O 1
ATOM 1310 N N . ALA A 1 169 ? -9.894 -6.341 9.426 1.00 38.91 169 ALA A N 1
ATOM 1311 C CA . ALA A 1 169 ? -10.645 -5.353 8.656 1.00 38.91 169 ALA A CA 1
ATOM 1312 C C . ALA A 1 169 ? -9.859 -4.030 8.547 1.00 38.91 169 ALA A C 1
ATOM 1314 O O . ALA A 1 169 ? -9.929 -3.175 9.431 1.00 38.91 169 ALA A O 1
ATOM 1315 N N . ALA A 1 170 ? -9.129 -3.839 7.446 1.00 42.09 170 ALA A N 1
ATOM 1316 C CA . ALA A 1 170 ? -8.612 -2.532 7.048 1.00 42.09 170 ALA A CA 1
ATOM 1317 C C . ALA A 1 170 ? -9.708 -1.754 6.301 1.00 42.09 170 ALA A C 1
ATOM 1319 O O . ALA A 1 170 ? -10.173 -2.168 5.240 1.00 42.09 170 ALA A O 1
ATOM 1320 N N . ALA A 1 171 ? -10.134 -0.612 6.844 1.00 38.94 171 ALA A N 1
ATOM 1321 C CA . ALA A 1 171 ? -11.042 0.290 6.143 1.00 38.94 171 ALA A CA 1
ATOM 1322 C C . ALA A 1 171 ? -10.269 1.039 5.043 1.00 38.94 171 ALA A C 1
ATOM 1324 O O . ALA A 1 171 ? -9.683 2.094 5.287 1.00 38.94 171 ALA A O 1
ATOM 1325 N N . VAL A 1 172 ? -10.242 0.477 3.834 1.00 39.34 172 VAL A N 1
ATOM 1326 C CA . VAL A 1 172 ? -9.689 1.131 2.642 1.00 39.34 172 VAL A CA 1
ATOM 1327 C C . VAL A 1 172 ? -10.781 1.994 2.010 1.00 39.34 172 VAL A C 1
ATOM 1329 O O . VAL A 1 172 ? -11.742 1.485 1.439 1.00 39.34 172 VAL A O 1
ATOM 1332 N N . MET A 1 173 ? -10.642 3.315 2.114 1.00 35.91 173 MET A N 1
ATOM 1333 C CA . MET A 1 173 ? -11.386 4.257 1.271 1.00 35.91 173 MET A CA 1
ATOM 1334 C C . MET A 1 173 ? -10.701 4.297 -0.105 1.00 35.91 173 MET A C 1
ATOM 1336 O O . MET A 1 173 ? -9.487 4.472 -0.182 1.00 35.91 173 MET A O 1
ATOM 1340 N N . GLN A 1 174 ? -11.450 4.081 -1.189 1.00 30.81 174 GLN A N 1
ATOM 1341 C CA . GLN A 1 174 ? -10.909 4.059 -2.553 1.00 30.81 174 GLN A CA 1
ATOM 1342 C C . GLN A 1 174 ? -11.020 5.433 -3.222 1.00 30.81 174 GLN A C 1
ATOM 1344 O O . GLN A 1 174 ? -12.108 6.001 -3.288 1.00 30.81 174 GLN A O 1
ATOM 1349 N N . SER A 1 175 ? -9.938 5.918 -3.836 1.00 39.19 175 SER A N 1
ATOM 1350 C CA . SER A 1 175 ? -9.976 6.621 -5.132 1.00 39.19 175 SER A CA 1
ATOM 1351 C C . SER A 1 175 ? -8.607 6.580 -5.798 1.00 39.19 175 SER A C 1
ATOM 1353 O O . SER A 1 175 ? -7.567 6.684 -5.148 1.00 39.19 175 SER A O 1
ATOM 1355 N N . ALA A 1 176 ? -8.662 6.439 -7.116 1.00 42.97 176 ALA A N 1
ATOM 1356 C CA . ALA A 1 176 ? -7.552 6.498 -8.041 1.00 42.97 176 ALA A CA 1
ATOM 1357 C C . ALA A 1 176 ? -7.080 7.944 -8.252 1.00 42.97 176 ALA A C 1
ATOM 1359 O O . ALA A 1 176 ? -7.906 8.816 -8.504 1.00 42.97 176 ALA A O 1
ATOM 1360 N N . ALA A 1 177 ? -5.765 8.169 -8.205 1.00 37.91 177 ALA A N 1
ATOM 1361 C CA . ALA A 1 177 ? -5.064 9.190 -8.987 1.00 37.91 177 ALA A CA 1
ATOM 1362 C C . ALA A 1 177 ? -3.545 8.962 -8.886 1.00 37.91 177 ALA A C 1
ATOM 1364 O O . ALA A 1 177 ? -3.000 8.810 -7.792 1.00 37.91 177 ALA A O 1
ATOM 1365 N N . LEU A 1 178 ? -2.875 8.908 -10.041 1.00 45.38 178 LEU A N 1
ATOM 1366 C CA . LEU A 1 178 ? -1.420 8.953 -10.160 1.00 45.38 178 LEU A CA 1
ATOM 1367 C C . LEU A 1 178 ? -0.919 10.342 -9.736 1.00 45.38 178 LEU A C 1
ATOM 1369 O O . LEU A 1 178 ? -1.368 11.338 -10.292 1.00 45.38 178 LEU A O 1
ATOM 1373 N N . GLY A 1 179 ? 0.043 10.395 -8.815 1.00 35.44 179 GLY A N 1
ATOM 1374 C CA . GLY A 1 179 ? 0.749 11.621 -8.445 1.00 35.44 179 GLY A CA 1
ATOM 1375 C C . GLY A 1 179 ? 2.189 11.319 -8.037 1.00 35.44 179 GLY A C 1
ATOM 1376 O O . GLY A 1 179 ? 2.460 10.403 -7.258 1.00 35.44 179 GLY A O 1
ATOM 1377 N N . ASP A 1 180 ? 3.121 12.071 -8.600 1.00 51.31 180 ASP A N 1
ATOM 1378 C CA . ASP A 1 180 ? 4.569 12.003 -8.440 1.00 51.31 180 ASP A CA 1
ATOM 1379 C C . ASP A 1 180 ? 5.043 12.692 -7.149 1.00 51.31 180 ASP A C 1
ATOM 1381 O O . ASP A 1 180 ? 5.738 13.694 -7.175 1.00 51.31 180 ASP A O 1
ATOM 1385 N N . GLY A 1 181 ? 4.702 12.129 -5.986 1.00 46.03 181 GLY A N 1
ATOM 1386 C CA . GLY A 1 181 ? 5.485 12.237 -4.737 1.00 46.03 181 GLY A CA 1
ATOM 1387 C C . GLY A 1 181 ? 5.760 13.622 -4.119 1.00 46.03 181 GLY A C 1
ATOM 1388 O O . GLY A 1 181 ? 6.375 13.679 -3.052 1.00 46.03 181 GLY A O 1
ATOM 1389 N N . SER A 1 182 ? 5.311 14.724 -4.713 1.00 47.22 182 SER A N 1
ATOM 1390 C CA . SER A 1 182 ? 5.369 16.052 -4.110 1.00 47.22 182 SER A CA 1
ATOM 1391 C C . SER A 1 182 ? 4.113 16.234 -3.267 1.00 47.22 182 SER A C 1
ATOM 1393 O O . SER A 1 182 ? 3.004 16.261 -3.792 1.00 47.22 182 SER A O 1
ATOM 1395 N N . PHE A 1 183 ? 4.271 16.312 -1.943 1.00 47.47 183 PHE A N 1
ATOM 1396 C CA . PHE A 1 183 ? 3.180 16.526 -0.984 1.00 47.47 183 PHE A CA 1
ATOM 1397 C C . PHE A 1 183 ? 2.652 17.974 -1.062 1.00 47.47 183 PHE A C 1
ATOM 1399 O O . PHE A 1 183 ? 2.598 18.694 -0.072 1.00 47.47 183 PHE A O 1
ATOM 1406 N N . SER A 1 184 ? 2.286 18.440 -2.252 1.00 50.91 184 SER A N 1
ATOM 1407 C CA . SER A 1 184 ? 1.539 19.681 -2.418 1.00 50.91 184 SER A CA 1
ATOM 1408 C C . SER A 1 184 ? 0.158 19.492 -1.784 1.00 50.91 184 SER A C 1
ATOM 1410 O O . SER A 1 184 ? -0.499 18.479 -2.007 1.00 50.91 184 SER A O 1
ATOM 1412 N N . GLU A 1 185 ? -0.269 20.446 -0.956 1.00 50.53 185 GLU A N 1
ATOM 1413 C CA . GLU A 1 185 ? -1.471 20.409 -0.100 1.00 50.53 185 GLU A CA 1
ATOM 1414 C C . GLU A 1 185 ? -2.825 20.381 -0.848 1.00 50.53 185 GLU A C 1
ATOM 1416 O O . GLU A 1 185 ? -3.856 20.766 -0.296 1.00 50.53 185 GLU A O 1
ATOM 1421 N N . SER A 1 186 ? -2.869 19.907 -2.090 1.00 47.75 186 SER A N 1
ATOM 1422 C CA . SER A 1 186 ? -4.055 19.955 -2.939 1.00 47.75 186 SER A CA 1
ATOM 1423 C C . SER A 1 186 ? -4.162 18.737 -3.852 1.00 47.75 186 SER A C 1
ATOM 1425 O O . SER A 1 186 ? -4.072 18.875 -5.062 1.00 47.75 186 SER A O 1
ATOM 1427 N N . ASP A 1 187 ? -4.350 17.552 -3.280 1.00 45.31 187 ASP A N 1
ATOM 1428 C CA . ASP A 1 187 ? -5.072 16.466 -3.944 1.00 45.31 187 ASP A CA 1
ATOM 1429 C C . ASP A 1 187 ? -5.532 15.460 -2.894 1.00 45.31 187 ASP A C 1
ATOM 1431 O O . ASP A 1 187 ? -4.848 15.225 -1.896 1.00 45.31 187 ASP A O 1
ATOM 1435 N N . GLY A 1 188 ? -6.740 14.927 -3.073 1.00 46.31 188 GLY A N 1
ATOM 1436 C CA . GLY A 1 188 ? -7.465 14.076 -2.126 1.00 46.31 188 GLY A CA 1
ATOM 1437 C C . GLY A 1 188 ? -6.843 12.695 -1.911 1.00 46.31 188 GLY A C 1
ATOM 1438 O O . GLY A 1 188 ? -7.523 11.685 -2.070 1.00 46.31 188 GLY A O 1
ATOM 1439 N N . ALA A 1 189 ? -5.562 12.638 -1.549 1.00 53.91 189 ALA A N 1
ATOM 1440 C CA . ALA A 1 189 ? -4.899 11.420 -1.131 1.00 53.91 189 ALA A CA 1
ATOM 1441 C C . ALA A 1 189 ? -5.662 10.827 0.058 1.00 53.91 189 ALA A C 1
ATOM 1443 O O . ALA A 1 189 ? -5.820 11.461 1.108 1.00 53.91 189 ALA A O 1
ATOM 1444 N N . HIS A 1 190 ? -6.143 9.601 -0.134 1.00 65.75 190 HIS A N 1
ATOM 1445 C CA . HIS A 1 190 ? -6.808 8.812 0.892 1.00 65.75 190 HIS A CA 1
ATOM 1446 C C . HIS A 1 190 ? -5.853 8.623 2.059 1.00 65.75 190 HIS A C 1
ATOM 1448 O O . HIS A 1 190 ? -4.910 7.836 2.001 1.00 65.75 190 HIS A O 1
ATOM 1454 N N . MET A 1 191 ? -6.072 9.391 3.124 1.00 80.19 191 MET A N 1
ATOM 1455 C CA . MET A 1 191 ? -5.359 9.188 4.372 1.00 80.19 191 MET A CA 1
ATOM 1456 C C . MET A 1 191 ? -5.752 7.818 4.920 1.00 80.19 191 MET A C 1
ATOM 1458 O O . MET A 1 191 ? -6.878 7.626 5.376 1.00 80.19 191 MET A O 1
ATOM 1462 N N . VAL A 1 192 ? -4.814 6.873 4.894 1.00 90.81 192 VAL A N 1
ATOM 1463 C CA . VAL A 1 192 ? -4.991 5.582 5.557 1.00 90.81 192 VAL A CA 1
ATOM 1464 C C . VAL A 1 192 ? -4.853 5.816 7.057 1.00 90.81 192 VAL A C 1
ATOM 1466 O O . VAL A 1 192 ? -3.850 6.362 7.516 1.00 90.81 192 VAL A O 1
ATOM 1469 N N . LEU A 1 193 ? -5.873 5.443 7.824 1.00 92.75 193 LEU A N 1
ATOM 1470 C CA . LEU A 1 193 ? -5.848 5.504 9.282 1.00 92.75 193 LEU A CA 1
ATOM 1471 C C . LEU A 1 193 ? -5.682 4.093 9.834 1.00 92.75 193 LEU A C 1
ATOM 1473 O O . LEU A 1 193 ? -6.352 3.169 9.379 1.00 92.75 193 LEU A O 1
ATOM 1477 N N . ILE A 1 194 ? -4.818 3.937 10.832 1.00 93.69 194 ILE A N 1
ATOM 1478 C CA . ILE A 1 194 ? -4.556 2.650 11.479 1.00 93.69 194 ILE A CA 1
ATOM 1479 C C . ILE A 1 194 ? -4.707 2.770 12.996 1.00 93.69 194 ILE A C 1
ATOM 1481 O O . ILE A 1 194 ? -4.347 3.784 13.604 1.00 93.69 194 ILE A O 1
ATOM 1485 N N . HIS A 1 195 ? -5.280 1.736 13.611 1.00 93.88 195 HIS A N 1
ATOM 1486 C CA . HIS A 1 195 ? -5.445 1.669 15.058 1.00 93.88 195 HIS A CA 1
ATOM 1487 C C . HIS A 1 195 ? -4.109 1.305 15.734 1.00 93.88 195 HIS A C 1
ATOM 1489 O O . HIS A 1 195 ? -3.414 0.416 15.240 1.00 93.88 195 HIS A O 1
ATOM 1495 N N . PRO A 1 196 ? -3.743 1.923 16.873 1.00 94.44 196 PRO A N 1
ATOM 1496 C CA . PRO A 1 196 ? -2.480 1.635 17.562 1.00 94.44 196 PRO A CA 1
ATOM 1497 C C . PRO A 1 196 ? -2.333 0.178 18.029 1.00 94.44 196 PRO A C 1
ATOM 1499 O O . PRO A 1 196 ? -1.218 -0.320 18.119 1.00 94.44 196 PRO A O 1
ATOM 1502 N N . GLU A 1 197 ? -3.435 -0.517 18.311 1.00 92.62 197 GLU A N 1
ATOM 1503 C CA . GLU A 1 197 ? -3.384 -1.934 18.714 1.00 92.62 197 GLU A CA 1
ATOM 1504 C C . GLU A 1 197 ? -2.882 -2.843 17.585 1.00 92.62 197 GLU A C 1
ATOM 1506 O O . GLU A 1 197 ? -1.993 -3.651 17.824 1.00 92.62 197 GLU A O 1
ATOM 1511 N N . VAL A 1 198 ? -3.320 -2.614 16.341 1.00 91.19 198 VAL A N 1
ATOM 1512 C CA . VAL A 1 198 ? -2.843 -3.370 15.165 1.00 91.19 198 VAL A CA 1
ATOM 1513 C C . VAL A 1 198 ? -1.340 -3.172 14.961 1.00 91.19 198 VAL A C 1
ATOM 1515 O O . VAL A 1 198 ? -0.614 -4.097 14.618 1.00 91.19 198 VAL A O 1
ATOM 1518 N N . ILE A 1 199 ? -0.845 -1.960 15.216 1.00 93.69 199 ILE A N 1
ATOM 1519 C CA . ILE A 1 199 ? 0.588 -1.649 15.145 1.00 93.69 199 ILE A CA 1
ATOM 1520 C C . ILE A 1 199 ? 1.377 -2.431 16.192 1.00 93.69 199 ILE A C 1
ATOM 1522 O O . ILE A 1 199 ? 2.474 -2.904 15.903 1.00 93.69 199 ILE A O 1
ATOM 1526 N N . LYS A 1 200 ? 0.820 -2.558 17.400 1.00 93.00 200 LYS A N 1
ATOM 1527 C CA . LYS A 1 200 ? 1.437 -3.303 18.495 1.00 93.00 200 LYS A CA 1
ATOM 1528 C C . LYS A 1 200 ? 1.463 -4.804 18.208 1.00 93.00 200 LYS A C 1
ATOM 1530 O O . LYS A 1 200 ? 2.479 -5.432 18.471 1.00 93.00 200 LYS A O 1
ATOM 1535 N N . GLU A 1 201 ? 0.379 -5.356 17.669 1.00 90.50 201 GLU A N 1
ATOM 1536 C CA . GLU A 1 201 ? 0.276 -6.777 17.302 1.00 90.50 201 GLU A CA 1
ATOM 1537 C C . GLU A 1 201 ? 1.234 -7.152 16.169 1.00 90.50 201 GL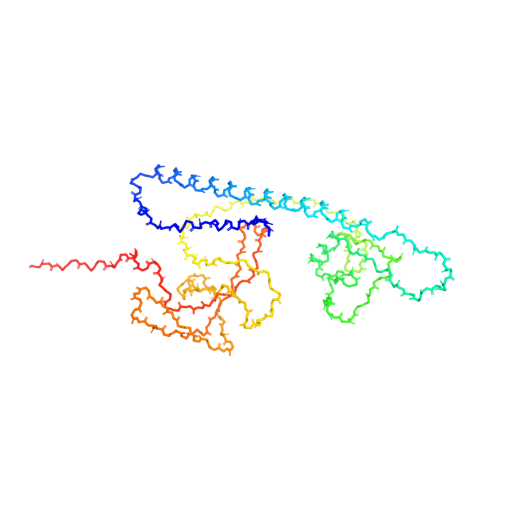U A C 1
ATOM 1539 O O . GLU A 1 201 ? 1.906 -8.174 16.240 1.00 90.50 201 GLU A O 1
ATOM 1544 N N . LEU A 1 202 ? 1.350 -6.292 15.156 1.00 91.50 202 LEU A N 1
ATOM 1545 C CA . LEU A 1 202 ? 2.232 -6.508 14.009 1.00 91.50 202 LEU A CA 1
ATOM 1546 C C . LEU A 1 202 ? 3.680 -6.041 14.250 1.00 91.50 202 LEU A C 1
ATOM 1548 O O . LEU A 1 202 ? 4.494 -6.095 13.330 1.00 91.50 202 LEU A O 1
ATOM 1552 N N . CYS A 1 203 ? 4.003 -5.552 15.454 1.00 94.75 203 CYS A N 1
ATOM 1553 C CA . CYS A 1 203 ? 5.319 -5.008 15.811 1.00 94.75 203 CYS A CA 1
ATOM 1554 C C . CYS A 1 203 ? 5.854 -3.968 14.802 1.00 94.75 203 CYS A C 1
ATOM 1556 O O . CYS A 1 203 ? 7.046 -3.945 14.489 1.00 94.75 203 CYS A O 1
ATOM 1558 N N . LEU A 1 204 ? 4.979 -3.104 14.275 1.00 95.19 204 LEU A N 1
ATOM 1559 C CA . LEU A 1 204 ? 5.351 -2.129 13.245 1.00 95.19 204 LEU A CA 1
ATOM 1560 C C . LEU A 1 204 ? 6.102 -0.929 13.835 1.00 95.19 204 LEU A C 1
ATOM 1562 O O . LEU A 1 204 ? 5.734 -0.382 14.879 1.00 95.19 204 LEU A O 1
ATOM 1566 N N . GLU A 1 205 ? 7.119 -0.459 13.113 1.00 96.38 205 GLU A N 1
ATOM 1567 C CA . GLU A 1 205 ? 7.895 0.717 13.505 1.00 96.38 205 GLU A CA 1
ATOM 1568 C C . GLU A 1 205 ? 7.067 2.007 13.370 1.00 96.38 205 GLU A C 1
ATOM 1570 O O . GLU A 1 205 ? 6.501 2.315 12.315 1.00 96.38 205 GLU A O 1
ATOM 1575 N N . CYS A 1 206 ? 7.009 2.775 14.459 1.00 96.94 206 CYS A N 1
ATOM 1576 C CA . CYS A 1 206 ? 6.297 4.046 14.533 1.00 96.94 206 CYS A CA 1
ATOM 1577 C C . CYS A 1 206 ? 7.229 5.223 14.255 1.00 96.94 206 CYS A C 1
ATOM 1579 O O . CYS A 1 206 ? 8.280 5.359 14.876 1.00 96.94 206 CYS A O 1
ATOM 1581 N N . PHE A 1 207 ? 6.784 6.146 13.408 1.00 97.50 207 PHE A N 1
ATOM 1582 C CA . PHE A 1 207 ? 7.521 7.356 13.061 1.00 97.50 207 PHE A CA 1
ATOM 1583 C C . PHE A 1 207 ? 6.749 8.605 13.489 1.00 97.50 207 PHE A C 1
ATOM 1585 O O . PHE A 1 207 ? 5.536 8.702 13.298 1.00 97.50 207 PHE A O 1
ATOM 1592 N N . ALA A 1 208 ? 7.452 9.596 14.039 1.00 97.31 208 ALA A N 1
ATOM 1593 C CA . ALA A 1 208 ? 6.859 10.884 14.390 1.00 97.31 208 ALA A CA 1
ATOM 1594 C C . ALA A 1 208 ? 6.618 11.749 13.139 1.00 97.31 208 ALA A C 1
ATOM 1596 O O . ALA A 1 208 ? 7.463 11.841 12.243 1.00 97.31 208 ALA A O 1
ATOM 1597 N N . LEU A 1 209 ? 5.466 12.417 13.078 1.00 94.62 209 LEU A N 1
ATOM 1598 C CA . LEU A 1 209 ? 5.180 13.422 12.055 1.00 94.62 209 LEU A CA 1
ATOM 1599 C C . LEU A 1 209 ? 6.014 14.682 12.313 1.00 94.62 209 LEU A C 1
ATOM 1601 O O . LEU A 1 209 ? 6.103 15.156 13.442 1.00 94.62 209 LEU A O 1
ATOM 1605 N N . LYS A 1 210 ? 6.563 15.283 11.247 1.00 95.00 210 LYS A N 1
ATOM 1606 C CA . LYS A 1 210 ? 7.327 16.545 11.342 1.00 95.00 210 LYS A CA 1
ATOM 1607 C C . LYS A 1 210 ? 6.506 17.689 11.945 1.00 95.00 210 LYS A C 1
ATOM 1609 O O . LYS A 1 210 ? 7.056 18.570 12.594 1.00 95.00 210 LYS A O 1
ATOM 1614 N N . LYS A 1 211 ? 5.199 17.691 11.686 1.00 93.06 211 LYS A N 1
ATOM 1615 C CA . LYS A 1 211 ? 4.232 18.637 12.240 1.00 93.06 211 LYS A CA 1
ATOM 1616 C C . LYS A 1 211 ? 2.989 17.849 12.662 1.00 93.06 211 LYS A C 1
ATOM 1618 O O . LYS A 1 211 ? 2.434 17.147 11.814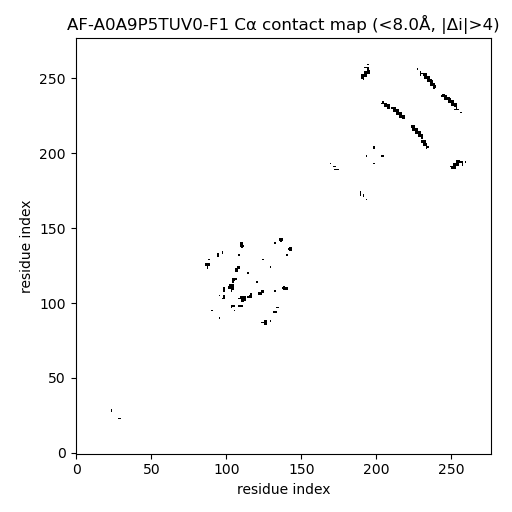 1.00 93.06 211 LYS A O 1
ATOM 1623 N N . PRO A 1 212 ? 2.556 17.938 13.930 1.00 96.00 212 PRO A N 1
ATOM 1624 C CA . PRO A 1 212 ? 1.278 17.379 14.352 1.00 96.00 212 PRO A CA 1
ATOM 1625 C C . PRO A 1 212 ? 0.130 17.938 13.505 1.00 96.00 212 PRO A C 1
ATOM 1627 O O . PRO A 1 212 ? 0.123 19.127 13.183 1.00 96.00 212 PRO A O 1
ATOM 1630 N N . LYS A 1 213 ? -0.834 17.089 13.138 1.00 91.88 213 LYS A N 1
ATOM 1631 C CA . LYS A 1 213 ? -1.989 17.472 12.313 1.00 91.88 213 LYS A CA 1
ATOM 1632 C C . LYS A 1 213 ? -3.275 17.309 13.110 1.00 91.88 213 LYS A C 1
ATOM 1634 O O . LYS A 1 213 ? -3.599 16.205 13.541 1.00 91.88 213 LYS A O 1
ATOM 1639 N N . GLU A 1 214 ? -4.018 18.392 13.297 1.00 92.94 214 GLU A N 1
ATOM 1640 C CA . GLU A 1 214 ? -5.353 18.333 13.891 1.00 92.94 214 GLU A CA 1
ATOM 1641 C C . GLU A 1 214 ? -6.386 17.934 12.838 1.00 92.94 214 GLU A C 1
ATOM 1643 O O . GLU A 1 214 ? -6.450 18.510 11.752 1.00 92.94 214 GLU A O 1
ATOM 1648 N N . VAL A 1 215 ? -7.199 16.931 13.157 1.00 89.75 215 VAL A N 1
ATOM 1649 C CA . VAL A 1 215 ? -8.278 16.449 12.295 1.00 89.75 215 VAL A CA 1
ATOM 1650 C C . VAL A 1 215 ? -9.578 16.431 13.087 1.00 89.75 215 VAL A C 1
ATOM 1652 O O . VAL A 1 215 ? -9.652 15.885 14.188 1.00 89.75 215 VAL A O 1
ATOM 1655 N N . SER A 1 216 ? -10.623 17.032 12.519 1.00 86.31 216 SER A N 1
ATOM 1656 C CA . SER A 1 216 ? -11.971 16.981 13.081 1.00 86.31 216 SER A CA 1
ATOM 1657 C C . SER A 1 216 ? -12.668 15.720 12.582 1.00 86.31 216 SER A C 1
ATOM 1659 O O . SER A 1 216 ? -12.978 15.604 11.397 1.00 86.31 216 SER A O 1
ATOM 1661 N N . VAL A 1 217 ? -12.894 14.755 13.474 1.00 82.38 217 VAL A N 1
ATOM 1662 C CA . VAL A 1 217 ? -13.585 13.509 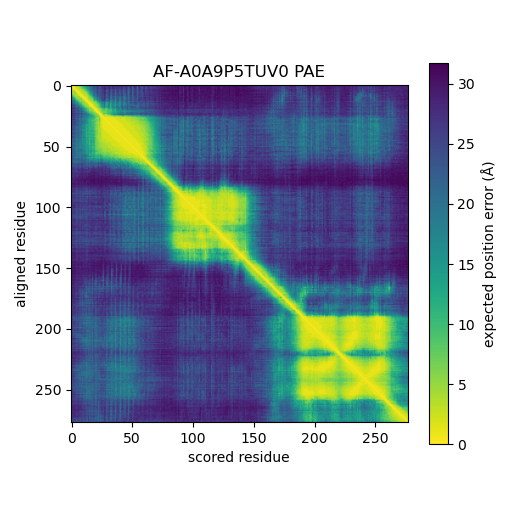13.125 1.00 82.38 217 VAL A CA 1
ATOM 1663 C C . VAL A 1 217 ? -15.061 13.656 13.471 1.00 82.38 217 VAL A C 1
ATOM 1665 O O . VAL A 1 217 ? -15.427 13.928 14.620 1.00 82.38 217 VAL A O 1
ATOM 1668 N N . THR A 1 218 ? -15.922 13.458 12.474 1.00 74.38 218 THR A N 1
ATOM 1669 C CA . THR A 1 218 ? -17.371 13.375 12.687 1.00 74.38 218 THR A CA 1
ATOM 1670 C C . THR A 1 218 ? -17.714 11.930 13.016 1.00 74.38 218 THR A C 1
ATOM 1672 O O . THR A 1 218 ? -17.756 11.079 12.135 1.00 74.38 218 THR A O 1
ATOM 1675 N N . ILE A 1 219 ? -17.916 11.639 14.300 1.00 74.00 219 ILE A N 1
ATOM 1676 C CA . ILE A 1 219 ? -18.359 10.316 14.750 1.00 74.00 219 ILE A CA 1
ATOM 1677 C C . ILE A 1 219 ? -19.886 10.275 14.640 1.00 74.00 219 ILE A C 1
ATOM 1679 O O . ILE A 1 219 ? -20.556 11.252 14.982 1.00 74.00 219 ILE A O 1
ATOM 1683 N N . ASN A 1 220 ? -20.411 9.154 14.140 1.00 60.97 220 ASN A N 1
ATOM 1684 C CA . ASN A 1 220 ? -21.818 8.873 13.837 1.00 60.97 220 ASN A CA 1
ATOM 1685 C C . ASN A 1 220 ? -22.784 9.204 14.989 1.00 60.97 220 ASN A C 1
ATOM 1687 O O . ASN A 1 220 ? -23.205 8.328 15.732 1.00 60.97 220 ASN A O 1
ATOM 1691 N N . ASN A 1 221 ? -23.129 10.481 15.139 1.00 61.50 221 ASN A N 1
ATOM 1692 C CA . ASN A 1 221 ? -24.423 10.956 15.629 1.00 61.50 221 ASN A CA 1
ATOM 1693 C C . ASN A 1 221 ? -24.655 12.455 15.350 1.00 61.50 221 ASN A C 1
ATOM 1695 O O . ASN A 1 221 ? -25.528 13.062 15.965 1.00 61.50 221 ASN A O 1
ATOM 1699 N N . GLY A 1 222 ? -23.823 13.089 14.507 1.00 63.09 222 GLY A N 1
ATOM 1700 C CA . GLY A 1 222 ? -23.933 14.492 14.068 1.00 63.09 222 GLY A CA 1
ATOM 1701 C C . GLY A 1 222 ? -23.799 15.573 15.153 1.00 63.09 222 GLY A C 1
ATOM 1702 O O . GLY A 1 222 ? -23.587 16.736 14.829 1.00 63.09 222 GLY A O 1
ATOM 1703 N N . LYS A 1 223 ? -23.902 15.215 16.438 1.00 75.12 223 LYS A N 1
ATOM 1704 C CA . LYS A 1 223 ? -24.082 16.167 17.542 1.00 75.12 223 LYS A CA 1
ATOM 1705 C C . LYS A 1 223 ? -22.788 16.586 18.238 1.00 75.12 223 LYS A C 1
ATOM 1707 O O . LYS A 1 223 ? -22.794 17.596 18.927 1.00 75.12 223 LYS A O 1
ATOM 1712 N N . THR A 1 224 ? -21.680 15.858 18.066 1.00 75.62 224 THR A N 1
ATOM 1713 C CA . THR A 1 224 ? -20.391 16.241 18.673 1.00 75.62 224 THR A CA 1
ATOM 1714 C C . THR A 1 224 ? -19.244 16.075 17.682 1.00 75.62 224 THR A C 1
ATOM 1716 O O . THR A 1 224 ? -18.985 14.978 17.193 1.00 75.62 224 THR A O 1
ATOM 1719 N N . LYS A 1 225 ? -18.554 17.180 17.381 1.00 82.12 225 LYS A N 1
ATOM 1720 C CA . LYS A 1 225 ? -17.265 17.159 16.682 1.00 82.12 225 LYS A CA 1
ATOM 1721 C C . LYS A 1 225 ? -16.184 16.939 17.730 1.00 82.12 225 LYS A C 1
ATOM 1723 O O . LYS A 1 225 ? -16.119 17.689 18.703 1.00 82.12 225 LYS A O 1
ATOM 1728 N N . LYS A 1 226 ? -15.353 15.913 17.558 1.00 83.69 226 LYS A N 1
ATOM 1729 C CA . LYS A 1 226 ? -14.161 15.719 18.389 1.00 83.69 226 LYS A CA 1
ATOM 1730 C C . LYS A 1 226 ? -12.938 16.005 17.532 1.00 83.69 226 LYS A C 1
ATOM 1732 O O . LYS A 1 226 ? -12.755 15.384 16.487 1.00 83.69 226 LYS A O 1
ATOM 1737 N N . ASN A 1 227 ? -12.113 16.941 17.986 1.00 88.31 227 ASN A N 1
ATOM 1738 C CA . ASN A 1 227 ? -10.805 17.171 17.388 1.00 88.31 227 ASN A CA 1
ATOM 1739 C C . ASN A 1 227 ? -9.847 16.078 17.869 1.00 88.31 227 ASN A C 1
ATOM 1741 O O . ASN A 1 227 ? -9.860 15.691 19.042 1.00 88.31 227 ASN A O 1
ATOM 1745 N N . MET A 1 228 ? -9.051 15.556 16.945 1.00 90.25 228 MET A N 1
ATOM 1746 C CA . MET A 1 228 ? -8.033 14.549 17.196 1.00 90.25 228 MET A CA 1
ATOM 1747 C C . MET A 1 228 ? -6.697 15.066 16.681 1.00 90.25 228 MET A C 1
ATOM 1749 O O . MET A 1 228 ? -6.598 15.502 15.537 1.00 90.25 228 MET A O 1
ATOM 1753 N N . LEU A 1 229 ? -5.676 15.009 17.531 1.00 93.69 229 LEU A N 1
ATOM 1754 C CA . LEU A 1 229 ? -4.315 15.365 17.161 1.00 93.69 229 LEU A CA 1
ATOM 1755 C C . LEU A 1 229 ? -3.588 14.114 16.664 1.00 93.69 229 LEU A C 1
ATOM 1757 O O . LEU A 1 229 ? -3.437 13.141 17.402 1.00 93.69 229 LEU A O 1
ATOM 1761 N N . LEU A 1 230 ? -3.144 14.147 15.413 1.00 94.75 230 LEU A N 1
ATOM 1762 C CA . LEU A 1 230 ? -2.363 13.091 14.784 1.00 94.75 230 LEU A CA 1
ATOM 1763 C C . LEU A 1 230 ? -0.879 13.436 14.901 1.00 94.75 230 LEU A C 1
ATOM 1765 O O . LEU A 1 230 ? -0.444 14.487 14.430 1.00 94.75 230 LEU A O 1
ATOM 1769 N N . THR A 1 231 ? -0.104 12.558 15.532 1.00 97.00 231 THR A N 1
ATOM 1770 C CA . THR A 1 231 ? 1.314 12.807 15.847 1.00 97.00 231 THR A CA 1
ATOM 1771 C C . THR A 1 231 ? 2.267 11.785 15.240 1.00 97.00 231 THR A C 1
ATOM 1773 O O . THR A 1 231 ? 3.437 12.101 15.050 1.00 97.00 231 THR A O 1
ATOM 1776 N N . HIS A 1 232 ? 1.785 10.588 14.903 1.00 97.38 232 HIS A N 1
ATOM 1777 C CA . HIS A 1 232 ? 2.618 9.477 14.449 1.00 97.38 232 HIS A CA 1
ATOM 1778 C C . HIS A 1 232 ? 2.024 8.799 13.214 1.00 97.38 232 HIS A C 1
ATOM 1780 O O . HIS A 1 232 ? 0.814 8.852 12.981 1.00 97.38 232 HIS A O 1
ATOM 1786 N N . TYR A 1 233 ? 2.879 8.142 12.439 1.00 97.06 233 TYR A N 1
ATOM 1787 C CA . TYR A 1 233 ? 2.517 7.341 11.276 1.00 97.06 233 TYR A CA 1
ATOM 1788 C C . TYR A 1 233 ? 3.370 6.070 11.208 1.00 97.06 233 TYR A C 1
ATOM 1790 O O . TYR A 1 233 ? 4.409 5.970 11.859 1.00 97.06 233 TYR A O 1
ATOM 1798 N N . VAL A 1 234 ? 2.942 5.114 10.392 1.00 96.88 234 VAL A N 1
ATOM 1799 C CA . VAL A 1 234 ? 3.686 3.894 10.057 1.00 96.88 234 VAL A CA 1
ATOM 1800 C C . VAL A 1 234 ? 3.808 3.764 8.542 1.00 96.88 234 VAL A C 1
ATOM 1802 O O . VAL A 1 234 ? 2.987 4.301 7.790 1.00 96.88 234 VAL A O 1
ATOM 1805 N N . LYS A 1 235 ? 4.849 3.068 8.086 1.00 96.19 235 LYS A N 1
ATOM 1806 C CA . LYS A 1 235 ? 5.037 2.715 6.676 1.00 96.19 235 LYS A CA 1
ATOM 1807 C C . LYS A 1 235 ? 4.537 1.292 6.470 1.00 96.19 235 LYS A C 1
ATOM 1809 O O . LYS A 1 235 ? 5.004 0.384 7.145 1.00 96.19 235 LYS A O 1
ATOM 1814 N N . LEU A 1 236 ? 3.602 1.112 5.549 1.00 95.06 236 LEU A N 1
ATOM 1815 C CA . LEU A 1 236 ? 3.018 -0.182 5.220 1.00 95.06 236 LEU A CA 1
ATOM 1816 C C . LEU A 1 236 ? 3.442 -0.581 3.813 1.00 95.06 236 LEU A C 1
ATOM 1818 O O . LEU A 1 236 ? 3.349 0.223 2.889 1.00 95.06 236 LEU A O 1
ATOM 1822 N N . SER A 1 237 ? 3.879 -1.821 3.647 1.00 93.50 237 SER A N 1
ATOM 1823 C CA . SER A 1 237 ? 4.087 -2.451 2.347 1.00 93.50 237 SER A CA 1
ATOM 1824 C C . SER A 1 237 ? 3.490 -3.844 2.429 1.00 93.50 237 SER A C 1
ATOM 1826 O O . SER A 1 237 ? 3.765 -4.563 3.386 1.00 93.50 237 SER A O 1
ATOM 1828 N N . VAL A 1 238 ? 2.649 -4.200 1.465 1.00 91.69 238 VAL A N 1
ATOM 1829 C CA . VAL A 1 238 ? 2.081 -5.543 1.367 1.00 91.69 238 VAL A CA 1
ATOM 1830 C C . VAL A 1 238 ? 2.949 -6.331 0.409 1.00 91.69 238 VAL A C 1
ATOM 1832 O O . VAL A 1 238 ? 3.256 -5.857 -0.682 1.00 91.69 238 VAL A O 1
ATOM 1835 N N . THR A 1 239 ? 3.326 -7.532 0.808 1.00 93.94 239 THR A N 1
ATOM 1836 C CA . THR A 1 239 ? 4.101 -8.441 -0.029 1.00 93.94 239 THR A CA 1
ATOM 1837 C C . THR A 1 239 ? 3.305 -9.727 -0.160 1.00 93.94 239 THR A C 1
ATOM 1839 O O . THR A 1 239 ? 2.697 -10.177 0.810 1.00 93.94 239 THR A O 1
ATOM 1842 N N . SER A 1 240 ? 3.259 -10.280 -1.368 1.00 90.38 240 SER A N 1
ATOM 1843 C CA . SER A 1 240 ? 2.699 -11.611 -1.593 1.00 90.38 240 SER A CA 1
ATOM 1844 C C . SER A 1 240 ? 3.515 -12.656 -0.825 1.00 90.38 240 SER A C 1
ATOM 1846 O O . SER A 1 240 ? 4.710 -12.461 -0.604 1.00 90.38 240 SER A O 1
ATOM 1848 N N . LEU A 1 241 ? 2.892 -13.768 -0.429 1.00 88.31 241 LEU A N 1
ATOM 1849 C CA . LEU A 1 241 ? 3.556 -14.839 0.332 1.00 88.31 241 LEU A CA 1
ATOM 1850 C C . LEU A 1 241 ? 4.747 -15.445 -0.425 1.00 88.31 241 LEU A C 1
ATOM 1852 O O . LEU A 1 241 ? 5.751 -15.813 0.177 1.00 88.31 241 LEU A O 1
ATOM 1856 N N . ASP A 1 242 ? 4.655 -15.491 -1.752 1.00 91.19 242 ASP A N 1
ATOM 1857 C CA . ASP A 1 242 ? 5.722 -15.944 -2.649 1.00 91.19 242 ASP A CA 1
ATOM 1858 C C . ASP A 1 242 ? 6.785 -14.866 -2.938 1.00 91.19 242 ASP A C 1
ATOM 1860 O O . ASP A 1 242 ? 7.744 -15.117 -3.665 1.00 91.19 242 ASP A O 1
ATOM 1864 N N . ASN A 1 243 ? 6.624 -13.656 -2.389 1.00 87.00 243 ASN A N 1
ATOM 1865 C CA . ASN A 1 243 ? 7.433 -12.467 -2.665 1.00 87.00 243 ASN A CA 1
ATOM 1866 C C . ASN A 1 243 ? 7.530 -12.070 -4.150 1.00 87.00 243 ASN A C 1
ATOM 1868 O O . ASN A 1 243 ? 8.335 -11.204 -4.498 1.00 87.00 243 ASN A O 1
ATOM 1872 N N . ALA A 1 244 ? 6.707 -12.642 -5.035 1.00 89.50 244 ALA A N 1
ATOM 1873 C CA . ALA A 1 244 ? 6.720 -12.309 -6.460 1.00 89.50 244 ALA A CA 1
ATOM 1874 C C . ALA A 1 244 ? 6.171 -10.898 -6.719 1.00 89.50 244 ALA A C 1
ATOM 1876 O O . ALA A 1 244 ? 6.496 -10.257 -7.720 1.00 89.50 244 ALA A O 1
ATOM 1877 N N . TRP A 1 245 ? 5.357 -10.397 -5.789 1.00 92.38 245 TRP A N 1
ATOM 1878 C CA . TRP A 1 245 ? 4.767 -9.072 -5.844 1.00 92.38 245 TRP A CA 1
ATOM 1879 C C . TRP A 1 245 ? 4.930 -8.334 -4.518 1.00 92.38 245 TRP A C 1
ATOM 1881 O O . TRP A 1 245 ? 4.667 -8.880 -3.446 1.00 92.38 245 TRP A O 1
ATOM 1891 N N . MET A 1 246 ? 5.315 -7.063 -4.607 1.00 92.19 246 MET A N 1
ATOM 1892 C CA . MET A 1 246 ? 5.372 -6.142 -3.479 1.00 92.19 246 MET A CA 1
ATOM 1893 C C . MET A 1 246 ? 4.649 -4.850 -3.855 1.00 92.19 246 MET A C 1
ATOM 1895 O O . MET A 1 246 ? 4.895 -4.263 -4.914 1.00 92.19 246 MET A O 1
ATOM 1899 N N . SER A 1 247 ? 3.747 -4.404 -2.986 1.00 90.88 247 SER A N 1
ATOM 1900 C CA . SER A 1 247 ? 3.011 -3.162 -3.160 1.00 90.88 247 SER A CA 1
ATOM 1901 C C . SER A 1 247 ? 3.939 -1.957 -3.031 1.00 90.88 247 SER A C 1
ATOM 1903 O O . SER A 1 247 ? 5.024 -2.013 -2.454 1.00 90.88 247 SER A O 1
ATOM 1905 N N . LYS A 1 248 ? 3.472 -0.802 -3.505 1.00 90.75 248 LYS A N 1
ATOM 1906 C CA . LYS A 1 248 ? 4.091 0.470 -3.121 1.00 90.75 248 LYS A CA 1
ATOM 1907 C C . LYS A 1 248 ? 3.939 0.673 -1.612 1.00 90.75 248 LYS A C 1
ATOM 1909 O O . LYS A 1 248 ? 2.923 0.278 -1.036 1.00 90.75 248 LYS A O 1
ATOM 1914 N N . THR A 1 249 ? 4.925 1.319 -0.991 1.00 93.12 249 THR A N 1
ATOM 1915 C CA . THR A 1 249 ? 4.833 1.716 0.414 1.00 93.12 249 THR A CA 1
ATOM 1916 C C . THR A 1 249 ? 3.783 2.810 0.583 1.00 93.12 249 THR A C 1
ATOM 1918 O O . THR A 1 249 ? 3.837 3.841 -0.088 1.00 93.12 249 THR A O 1
ATOM 1921 N N . VAL A 1 250 ? 2.848 2.601 1.504 1.00 93.88 250 VAL A N 1
ATOM 1922 C CA . VAL A 1 250 ? 1.801 3.555 1.877 1.00 93.88 250 VAL A CA 1
ATOM 1923 C C . VAL A 1 250 ? 2.042 4.041 3.303 1.00 93.88 250 VAL A C 1
ATOM 1925 O O . VAL A 1 250 ? 2.520 3.303 4.161 1.00 93.88 250 VAL A O 1
ATOM 1928 N N . TYR A 1 251 ? 1.713 5.302 3.566 1.00 94.31 251 TYR A N 1
ATOM 1929 C CA . TYR A 1 251 ? 1.835 5.911 4.885 1.00 94.31 251 TYR A CA 1
ATOM 1930 C C . TYR A 1 251 ? 0.480 5.883 5.587 1.00 94.31 251 TYR A C 1
ATOM 1932 O O . TYR A 1 251 ? -0.467 6.522 5.128 1.00 94.31 251 TYR A O 1
ATOM 1940 N N . ALA A 1 252 ? 0.392 5.162 6.702 1.00 95.12 252 ALA A N 1
ATOM 1941 C CA . ALA A 1 252 ? -0.815 5.114 7.518 1.00 95.12 252 ALA A CA 1
ATOM 1942 C C . ALA A 1 252 ? -0.634 5.949 8.786 1.00 95.12 252 ALA A C 1
ATOM 1944 O O . ALA A 1 252 ? 0.338 5.779 9.520 1.00 95.12 252 ALA A O 1
ATOM 1945 N N . ILE A 1 253 ? -1.563 6.864 9.055 1.00 95.75 253 ILE A N 1
ATOM 1946 C CA . ILE A 1 253 ? -1.520 7.719 10.241 1.00 95.75 253 ILE A CA 1
ATOM 1947 C C . ILE A 1 253 ? -2.174 7.002 11.421 1.00 95.75 253 ILE A C 1
ATOM 1949 O O . ILE A 1 253 ? -3.270 6.449 11.303 1.00 95.75 253 ILE A O 1
ATOM 1953 N N . ILE A 1 254 ? -1.510 7.034 12.576 1.00 95.75 254 ILE A N 1
ATOM 1954 C CA . ILE A 1 254 ? -2.007 6.390 13.791 1.00 95.75 254 ILE A CA 1
ATOM 1955 C C . ILE A 1 254 ? -3.168 7.210 14.353 1.00 95.75 254 ILE A C 1
ATOM 1957 O O . ILE A 1 254 ? -3.011 8.385 14.691 1.00 95.75 254 ILE A O 1
ATOM 1961 N N . ALA A 1 255 ? -4.332 6.576 14.481 1.00 94.25 255 ALA A N 1
ATOM 1962 C CA . ALA A 1 255 ? -5.560 7.187 14.973 1.00 94.25 255 ALA A CA 1
ATOM 1963 C C . ALA A 1 255 ? -6.050 6.457 16.240 1.00 94.25 255 ALA A C 1
ATOM 1965 O O . ALA A 1 255 ? -6.809 5.494 16.137 1.00 94.25 255 ALA A O 1
ATOM 1966 N N . PRO A 1 256 ? -5.681 6.916 17.455 1.00 88.06 256 PRO A N 1
ATOM 1967 C CA . PRO A 1 256 ? -5.996 6.218 18.710 1.00 88.06 256 PRO A CA 1
ATOM 1968 C C . PRO A 1 256 ? -7.487 6.114 19.035 1.00 88.06 256 PRO A C 1
ATOM 1970 O O . PRO A 1 256 ? -7.881 5.358 19.913 1.00 88.06 256 PRO A O 1
ATOM 1973 N N . ARG A 1 257 ? -8.316 6.931 18.381 1.00 83.94 257 ARG A N 1
ATOM 1974 C CA . ARG A 1 257 ? -9.772 6.952 18.568 1.00 83.94 257 ARG A CA 1
ATOM 1975 C C . ARG A 1 257 ? -10.525 6.423 17.354 1.00 83.94 257 ARG A C 1
ATOM 1977 O O . ARG A 1 257 ? -11.727 6.665 17.240 1.00 83.94 257 ARG A O 1
ATOM 1984 N N . LEU A 1 258 ? -9.833 5.747 16.436 1.00 81.44 258 LEU A N 1
ATOM 1985 C CA . LEU A 1 258 ? -10.514 4.974 15.409 1.00 81.44 258 LEU A CA 1
ATOM 1986 C C . LEU A 1 258 ? -11.290 3.872 16.132 1.00 81.44 258 LEU A C 1
ATOM 1988 O O . LEU A 1 258 ? -10.732 3.193 16.988 1.00 81.44 258 LEU A O 1
ATOM 1992 N N . LEU A 1 259 ? -12.581 3.721 15.848 1.00 69.62 259 LEU A N 1
ATOM 1993 C CA . LEU A 1 259 ? -13.334 2.621 16.432 1.00 69.62 259 LEU A CA 1
ATOM 1994 C C . LEU A 1 259 ? -12.778 1.319 15.861 1.00 69.62 259 LEU A C 1
ATOM 1996 O O . LEU A 1 259 ? -13.062 0.937 14.731 1.00 69.62 259 LEU A O 1
ATOM 2000 N N . SER A 1 260 ? -11.959 0.670 16.674 1.00 64.38 260 SER A N 1
ATOM 2001 C CA . SER A 1 260 ? -11.819 -0.769 16.736 1.00 64.38 260 SER A CA 1
ATOM 2002 C C . SER A 1 260 ? -13.191 -1.423 16.541 1.00 64.38 260 SER A C 1
ATOM 2004 O O . SER A 1 260 ? -14.030 -1.435 17.442 1.00 64.38 260 SER A O 1
ATOM 2006 N N . GLY A 1 261 ? -13.457 -1.961 15.353 1.00 59.66 261 GLY A N 1
ATOM 2007 C CA . GLY A 1 261 ? -14.631 -2.812 15.148 1.00 59.66 261 GLY A CA 1
ATOM 2008 C C . GLY A 1 261 ? -14.581 -4.094 15.995 1.00 59.66 261 GLY A C 1
ATOM 2009 O O . GLY A 1 261 ? -15.593 -4.776 16.113 1.00 59.66 261 GLY A O 1
ATOM 2010 N N . TYR A 1 262 ? -13.430 -4.409 16.607 1.00 57.94 262 TYR A N 1
ATOM 2011 C CA . TYR A 1 262 ? -13.196 -5.633 17.376 1.00 57.94 262 TYR A CA 1
ATOM 2012 C C . TYR A 1 262 ? -13.707 -5.570 18.824 1.00 57.94 262 TYR A C 1
ATOM 2014 O O . TYR A 1 262 ? -14.040 -6.606 19.396 1.00 57.94 262 TYR A O 1
ATOM 2022 N N . ASN A 1 263 ? -13.879 -4.383 19.414 1.00 51.34 263 ASN A N 1
ATOM 2023 C CA . ASN A 1 263 ? -14.362 -4.274 20.799 1.00 51.34 263 ASN A CA 1
ATOM 2024 C C . ASN A 1 263 ? -15.860 -4.582 20.988 1.00 51.34 263 ASN A C 1
ATOM 2026 O O . ASN A 1 263 ? -16.337 -4.617 22.118 1.00 51.34 263 ASN A O 1
ATOM 2030 N N . LEU A 1 264 ? -16.609 -4.843 19.912 1.00 51.97 264 LEU A N 1
ATOM 2031 C CA . LEU A 1 264 ? -17.994 -5.322 20.012 1.00 51.97 264 LEU A CA 1
ATOM 2032 C C . LEU A 1 264 ? -18.105 -6.851 20.102 1.00 51.97 264 LEU A C 1
ATOM 2034 O O . LEU A 1 264 ? -19.200 -7.353 20.349 1.00 51.97 264 LEU A O 1
ATOM 2038 N N . LEU A 1 265 ? -17.004 -7.587 19.910 1.00 52.31 265 LEU A N 1
ATOM 2039 C CA . LEU A 1 265 ? -17.003 -9.054 19.906 1.00 52.31 265 LEU A CA 1
ATOM 2040 C C . LEU A 1 265 ? -16.078 -9.685 20.945 1.00 52.31 265 LEU A C 1
ATOM 2042 O O . LEU A 1 265 ? -16.095 -10.904 21.060 1.00 52.31 265 LEU A O 1
ATOM 2046 N N . HIS A 1 266 ? -15.330 -8.907 21.733 1.00 56.56 266 HIS A N 1
ATOM 2047 C CA . HIS A 1 266 ? -14.677 -9.461 22.916 1.00 56.56 266 HIS A CA 1
ATOM 2048 C C . HIS A 1 266 ? -15.745 -9.632 24.011 1.00 56.56 266 HIS A C 1
ATOM 2050 O O . HIS A 1 266 ? -16.205 -8.621 24.557 1.00 56.56 266 HIS A O 1
ATOM 2056 N N . PRO A 1 267 ? -16.203 -10.862 24.328 1.00 56.19 267 PRO A N 1
ATOM 2057 C CA . PRO A 1 267 ? -17.047 -11.063 25.491 1.00 56.19 267 PRO A CA 1
ATOM 2058 C C . PRO A 1 267 ? -16.270 -10.541 26.697 1.00 56.19 267 PRO A C 1
ATOM 2060 O O . PRO A 1 267 ? -15.152 -10.982 26.965 1.00 56.19 267 PRO A O 1
ATOM 2063 N N . GLN A 1 268 ? -16.844 -9.560 27.395 1.00 67.06 268 GLN A N 1
ATOM 2064 C CA . GLN A 1 268 ? -16.327 -9.151 28.695 1.00 67.06 268 GLN A CA 1
ATOM 2065 C C . GLN A 1 268 ? -16.144 -10.424 29.529 1.00 67.06 268 GLN A C 1
ATOM 2067 O O . GLN A 1 268 ? -17.056 -11.260 29.511 1.00 67.06 268 GLN A O 1
ATOM 2072 N N . PRO A 1 269 ? -15.003 -10.608 30.219 1.00 70.50 269 PRO A N 1
ATOM 2073 C CA . PRO A 1 269 ? -14.828 -11.741 31.111 1.00 70.50 269 PRO A CA 1
ATOM 2074 C C . PRO A 1 269 ? -16.000 -11.718 32.087 1.00 70.50 269 PRO A C 1
ATOM 2076 O O . PRO A 1 269 ? -16.126 -10.810 32.908 1.00 70.50 269 PRO A O 1
ATOM 2079 N N . VAL A 1 270 ? -16.920 -12.667 31.917 1.00 78.44 270 VAL A N 1
ATOM 2080 C CA . VAL A 1 270 ? -18.090 -12.808 32.775 1.00 78.44 270 VAL A CA 1
ATOM 2081 C C . VAL A 1 270 ? -17.546 -13.008 34.177 1.00 78.44 270 VAL A C 1
ATOM 2083 O O . VAL A 1 270 ? -16.884 -14.007 34.454 1.00 78.44 270 VAL A O 1
ATOM 2086 N N . SER A 1 271 ? -17.762 -12.015 35.040 1.00 82.88 271 SER A N 1
ATOM 2087 C CA . SER A 1 271 ? -17.387 -12.114 36.443 1.00 82.88 271 SER A CA 1
ATOM 2088 C C . SER A 1 271 ? -17.998 -13.403 36.997 1.00 82.88 271 SER A C 1
ATOM 2090 O O . SER A 1 271 ? -19.201 -13.610 36.791 1.00 82.88 271 SER A O 1
ATOM 2092 N N . PRO A 1 272 ? -17.215 -14.270 37.661 1.00 85.25 272 PRO A N 1
ATOM 2093 C CA . PRO A 1 272 ? -17.747 -15.507 38.206 1.00 85.25 272 PRO A CA 1
ATOM 2094 C C . PRO A 1 272 ? -18.935 -15.183 39.124 1.00 85.25 272 PRO A C 1
ATOM 2096 O O . PRO A 1 272 ? -18.863 -14.214 39.889 1.00 85.25 272 PRO A O 1
ATOM 2099 N N . PRO A 1 273 ? -20.047 -15.934 39.026 1.00 85.19 273 PRO A N 1
ATOM 2100 C CA . PRO A 1 273 ? -21.226 -15.674 39.834 1.00 85.19 273 PRO A CA 1
ATOM 2101 C C . PRO A 1 273 ? -20.862 -15.715 41.327 1.00 85.19 273 PRO A C 1
ATOM 2103 O O . PRO A 1 273 ? -20.037 -16.540 41.734 1.00 85.19 273 PRO A O 1
ATOM 2106 N N . PRO A 1 274 ? -21.446 -14.829 42.153 1.00 84.19 274 PRO A N 1
ATOM 2107 C CA . PRO A 1 274 ? -21.165 -14.802 43.580 1.00 84.19 274 PRO A CA 1
ATOM 2108 C C . PRO A 1 274 ? -21.542 -16.147 44.207 1.00 84.19 274 PRO A C 1
ATOM 2110 O O . PRO A 1 274 ? -22.667 -16.621 44.059 1.00 84.19 274 PRO A O 1
ATOM 2113 N N . LEU A 1 275 ? -20.587 -16.757 44.912 1.00 85.88 275 LEU A N 1
ATOM 2114 C CA . LEU A 1 275 ? -20.810 -17.953 45.720 1.00 85.88 275 LEU A CA 1
ATOM 2115 C C . LEU A 1 275 ? -21.799 -17.612 46.840 1.00 85.88 275 LEU A C 1
ATOM 2117 O O . LEU A 1 275 ? -21.436 -16.979 47.832 1.00 85.88 275 LEU A O 1
ATOM 2121 N N . THR A 1 276 ? -23.053 -18.022 46.674 1.00 86.62 276 THR A N 1
ATOM 2122 C CA . THR A 1 276 ? -24.042 -18.027 47.752 1.00 86.62 276 THR A CA 1
ATOM 2123 C C . THR A 1 276 ? -23.618 -19.053 48.801 1.00 86.62 276 THR A C 1
ATOM 2125 O O . THR A 1 276 ? -23.450 -20.229 48.473 1.00 86.62 276 THR A O 1
ATOM 2128 N N . LYS A 1 277 ? -23.418 -18.588 50.036 1.00 76.06 277 LYS A N 1
ATOM 2129 C CA . LYS A 1 277 ? -23.297 -19.421 51.238 1.00 76.06 277 LYS A CA 1
ATOM 2130 C C . LYS A 1 277 ? -24.658 -19.592 51.891 1.00 76.06 277 LYS A C 1
ATOM 2132 O O . LYS A 1 277 ? -25.440 -18.618 51.830 1.00 76.06 277 LYS A O 1
#